Protein AF-A0A7K2PCR1-F1 (afdb_monomer_lite)

Structure (mmCIF, N/CA/C/O backbone):
data_AF-A0A7K2PCR1-F1
#
_entry.id   AF-A0A7K2PCR1-F1
#
loop_
_atom_site.group_PDB
_atom_site.id
_atom_site.type_symbol
_atom_site.label_atom_id
_atom_site.label_alt_id
_atom_site.label_comp_id
_atom_site.label_asym_id
_atom_site.label_entity_id
_atom_site.label_seq_id
_atom_site.pdbx_PDB_ins_code
_atom_site.Cartn_x
_atom_site.Cartn_y
_atom_site.Cartn_z
_atom_site.occupancy
_atom_site.B_iso_or_equiv
_atom_site.auth_seq_id
_atom_site.auth_comp_id
_atom_site.auth_asym_id
_atom_site.auth_atom_id
_atom_site.pdbx_PDB_model_num
ATOM 1 N N . LEU A 1 1 ? 6.915 -2.329 1.446 1.00 78.56 1 LEU A N 1
ATOM 2 C CA . LEU A 1 1 ? 7.834 -2.866 2.493 1.00 78.56 1 LEU A CA 1
ATOM 3 C C . LEU A 1 1 ? 7.606 -2.233 3.862 1.00 78.56 1 LEU A C 1
ATOM 5 O O . LEU A 1 1 ? 7.564 -2.975 4.832 1.00 78.56 1 LEU A O 1
ATOM 9 N N . ALA A 1 2 ? 7.463 -0.906 3.966 1.00 87.94 2 ALA A N 1
ATOM 10 C CA . ALA A 1 2 ? 7.329 -0.218 5.256 1.00 87.94 2 ALA A CA 1
ATOM 11 C C . ALA A 1 2 ? 6.069 -0.562 6.065 1.00 87.94 2 ALA A C 1
ATOM 13 O O . ALA A 1 2 ? 6.078 -0.423 7.286 1.00 87.94 2 ALA A O 1
ATOM 14 N N . THR A 1 3 ? 5.033 -1.031 5.381 1.00 93.12 3 THR A N 1
ATOM 15 C CA . THR A 1 3 ? 3.667 -1.289 5.852 1.00 93.12 3 THR A CA 1
ATOM 16 C C . THR A 1 3 ? 3.461 -2.707 6.392 1.00 93.12 3 THR A C 1
ATOM 18 O O . THR A 1 3 ? 2.815 -2.903 7.420 1.00 93.12 3 THR A O 1
ATOM 21 N N . ILE A 1 4 ? 4.088 -3.713 5.770 1.00 95.81 4 ILE A N 1
ATOM 22 C CA . ILE A 1 4 ? 3.888 -5.130 6.120 1.00 95.81 4 ILE A CA 1
ATOM 23 C C . ILE A 1 4 ? 4.245 -5.422 7.595 1.00 95.81 4 ILE A C 1
ATOM 25 O O . ILE A 1 4 ? 3.406 -6.005 8.290 1.00 95.81 4 ILE A O 1
ATOM 29 N N . PRO A 1 5 ? 5.425 -5.026 8.132 1.00 96.38 5 PRO A N 1
ATOM 30 C CA . PRO A 1 5 ? 5.750 -5.271 9.539 1.00 96.38 5 PRO A CA 1
ATOM 31 C C . PRO A 1 5 ? 4.787 -4.624 10.555 1.00 96.38 5 PRO A C 1
ATOM 33 O O . PRO A 1 5 ? 4.286 -5.361 11.409 1.00 96.38 5 PRO A O 1
ATOM 36 N N . PRO A 1 6 ? 4.470 -3.310 10.504 1.00 97.19 6 PRO A N 1
ATOM 37 C CA . PRO A 1 6 ? 3.538 -2.715 11.463 1.00 97.19 6 PRO A CA 1
ATOM 38 C C . PRO A 1 6 ? 2.132 -3.323 11.372 1.00 97.19 6 PRO A C 1
ATOM 40 O O . PRO A 1 6 ? 1.493 -3.524 12.409 1.00 97.19 6 PRO A O 1
ATOM 43 N N . TYR A 1 7 ? 1.656 -3.692 10.177 1.00 98.06 7 TYR A N 1
ATOM 44 C CA . TYR A 1 7 ? 0.326 -4.293 10.023 1.00 98.06 7 TYR A CA 1
ATOM 45 C C . TYR A 1 7 ? 0.280 -5.719 10.570 1.00 98.06 7 TYR A C 1
ATOM 47 O O . TYR A 1 7 ? -0.669 -6.072 11.275 1.00 98.06 7 TYR A O 1
ATOM 55 N N . LEU A 1 8 ? 1.336 -6.512 10.357 1.00 97.88 8 LEU A N 1
ATOM 56 C CA . LEU A 1 8 ? 1.495 -7.819 11.000 1.00 97.88 8 LEU A CA 1
ATOM 57 C C . LEU A 1 8 ? 1.540 -7.707 12.528 1.00 97.88 8 LEU A C 1
ATOM 59 O O . LEU A 1 8 ? 0.867 -8.486 13.199 1.00 97.88 8 LEU A O 1
ATOM 63 N N . CYS A 1 9 ? 2.268 -6.734 13.090 1.00 98.00 9 CYS A N 1
ATOM 64 C CA . CYS A 1 9 ? 2.295 -6.495 14.539 1.00 98.00 9 CYS A CA 1
ATOM 65 C C . CYS A 1 9 ? 0.902 -6.172 15.097 1.00 98.00 9 CYS A C 1
ATOM 67 O O . CYS A 1 9 ? 0.478 -6.782 16.086 1.00 98.00 9 CYS A O 1
ATOM 69 N N . GLY A 1 10 ? 0.160 -5.284 14.428 1.00 97.88 10 GLY A N 1
ATOM 70 C CA . GLY A 1 10 ? -1.228 -4.989 14.776 1.00 97.88 10 GLY A CA 1
ATOM 71 C C . GLY A 1 10 ? -2.099 -6.243 14.718 1.00 97.88 10 GLY A C 1
ATOM 72 O O . GLY A 1 10 ? -2.743 -6.597 15.707 1.00 97.88 10 GLY A O 1
ATOM 73 N N . TRP A 1 11 ? -2.051 -6.984 13.610 1.00 98.31 11 TRP A N 1
ATOM 74 C CA . TRP A 1 11 ? -2.813 -8.220 13.436 1.00 98.31 11 TRP A CA 1
ATOM 75 C C . TRP A 1 11 ? -2.476 -9.283 14.486 1.00 98.31 11 TRP A C 1
ATOM 77 O O . TRP A 1 11 ? -3.374 -9.917 15.041 1.00 98.31 11 TRP A O 1
ATOM 87 N N . TRP A 1 12 ? -1.195 -9.500 14.798 1.00 97.88 12 TRP A N 1
ATOM 88 C CA . TRP A 1 12 ? -0.766 -10.505 15.773 1.00 97.88 12 TRP A CA 1
ATOM 89 C C . TRP A 1 12 ? -1.277 -10.230 17.182 1.00 97.88 12 TRP A C 1
ATOM 91 O O . TRP A 1 12 ? -1.518 -11.187 17.914 1.00 97.88 12 TRP A O 1
ATOM 101 N N . SER A 1 13 ? -1.510 -8.969 17.535 1.00 97.94 13 SER A N 1
ATOM 102 C CA . SER A 1 13 ? -2.061 -8.600 18.841 1.00 97.94 13 SER A CA 1
ATOM 103 C C . SER A 1 13 ? -3.571 -8.847 18.994 1.00 97.94 13 SER A C 1
ATOM 105 O O . SER A 1 13 ? -4.072 -8.835 20.117 1.00 97.94 13 SER A O 1
ATOM 107 N N . VAL A 1 14 ? -4.309 -9.089 17.902 1.00 97.50 14 VAL A N 1
ATOM 108 C CA . VAL A 1 14 ? -5.755 -9.348 17.964 1.00 97.50 14 VAL A CA 1
ATOM 109 C C . VAL A 1 14 ? -6.004 -10.766 18.482 1.00 97.50 14 VAL A C 1
ATOM 111 O O . VAL A 1 14 ? -5.612 -11.746 17.845 1.00 97.50 14 VAL A O 1
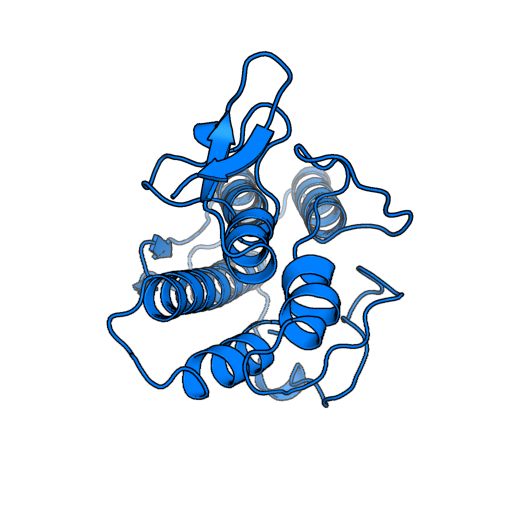ATOM 114 N N . GLY A 1 15 ? -6.667 -10.873 19.638 1.00 95.75 15 GLY A N 1
ATOM 115 C CA . GLY A 1 15 ? -6.930 -12.159 20.292 1.00 95.75 15 GLY A CA 1
ATOM 116 C C . GLY A 1 15 ? -7.935 -13.037 19.541 1.00 95.75 15 GLY A C 1
ATOM 117 O O . GLY A 1 15 ? -7.695 -14.229 19.358 1.00 95.75 15 GLY A O 1
ATOM 118 N N . ASP A 1 16 ? -9.032 -12.448 19.056 1.00 96.25 16 ASP A N 1
ATOM 119 C CA . ASP A 1 16 ? -10.032 -13.160 18.257 1.00 96.25 16 ASP A CA 1
ATOM 120 C C . ASP A 1 16 ? -9.698 -13.099 16.759 1.00 96.25 16 ASP A C 1
ATOM 122 O O . ASP A 1 16 ? -9.957 -12.105 16.072 1.00 96.25 16 ASP A O 1
ATOM 126 N N . ARG A 1 17 ? -9.160 -14.205 16.237 1.00 94.75 17 ARG A N 1
ATOM 127 C CA . ARG A 1 17 ? -8.810 -14.372 14.816 1.00 94.75 17 ARG A CA 1
ATOM 128 C C . ARG A 1 17 ? -10.022 -14.445 13.885 1.00 94.75 17 ARG A C 1
ATOM 130 O O . ARG A 1 17 ? -9.851 -14.309 12.677 1.00 94.75 17 ARG A O 1
ATOM 137 N N . THR A 1 18 ? -11.217 -14.651 14.431 1.00 94.69 18 THR A N 1
ATOM 138 C CA . THR A 1 18 ? -12.484 -14.692 13.689 1.00 94.69 18 THR A CA 1
ATOM 139 C C . THR A 1 18 ? -13.231 -13.359 13.724 1.00 94.69 18 THR A C 1
ATOM 141 O O . THR A 1 18 ? -14.298 -13.240 13.126 1.00 94.69 18 THR A O 1
ATOM 144 N N . SER A 1 19 ? -12.678 -12.333 14.373 1.00 94.62 19 SER A N 1
ATOM 145 C CA . SER A 1 19 ? -13.267 -10.994 14.382 1.00 94.62 19 SER A CA 1
ATOM 146 C C . SER A 1 19 ? -13.193 -10.317 13.005 1.00 94.62 19 SER A C 1
ATOM 148 O O . SER A 1 19 ? -12.319 -10.621 12.186 1.00 94.62 19 SER A O 1
ATOM 150 N N . HIS A 1 20 ? -14.092 -9.353 12.760 1.00 90.88 20 HIS A N 1
ATOM 151 C CA . HIS A 1 20 ? -14.045 -8.479 11.573 1.00 90.88 20 HIS A CA 1
ATOM 152 C C . HIS A 1 20 ? -12.681 -7.796 11.437 1.00 90.88 20 HIS A C 1
ATOM 154 O O . HIS A 1 20 ? -12.046 -7.881 10.393 1.00 90.88 20 HIS A O 1
ATOM 160 N N . VAL A 1 21 ? -12.176 -7.240 12.542 1.00 94.50 21 VAL A N 1
ATOM 161 C CA . VAL A 1 21 ? -10.868 -6.576 12.624 1.00 94.50 21 VAL A CA 1
ATOM 162 C C . VAL A 1 21 ? -9.730 -7.501 12.181 1.00 94.50 21 VAL A C 1
ATOM 164 O O . VAL A 1 21 ? -8.889 -7.105 11.375 1.00 94.50 21 VAL A O 1
ATOM 167 N N . ALA A 1 22 ? -9.697 -8.747 12.669 1.00 96.19 22 ALA A N 1
ATOM 168 C CA . ALA A 1 22 ? -8.650 -9.695 12.295 1.00 96.19 22 ALA A CA 1
ATOM 169 C C . ALA A 1 22 ? -8.697 -10.066 10.806 1.00 96.19 22 ALA A C 1
ATOM 171 O O . ALA A 1 22 ? -7.638 -10.201 10.190 1.00 96.19 22 ALA A O 1
ATOM 172 N N . ARG A 1 23 ? -9.891 -10.229 10.219 1.00 94.44 23 ARG A N 1
ATOM 173 C CA . ARG A 1 23 ? -10.039 -10.507 8.780 1.00 94.44 23 ARG A CA 1
ATOM 174 C C . ARG A 1 23 ? -9.628 -9.316 7.923 1.00 94.44 23 ARG A C 1
ATOM 176 O O . ARG A 1 23 ? -8.874 -9.500 6.974 1.00 94.44 23 ARG A O 1
ATOM 183 N N . LEU A 1 24 ? -10.069 -8.120 8.301 1.00 94.12 24 LEU A N 1
ATOM 184 C CA . LEU A 1 24 ? -9.791 -6.880 7.586 1.00 94.12 24 LEU A CA 1
ATOM 185 C C . LEU A 1 24 ? -8.282 -6.609 7.534 1.00 94.12 24 LEU A C 1
ATOM 187 O O . LEU A 1 24 ? -7.721 -6.501 6.449 1.00 94.12 24 LEU A O 1
ATOM 191 N N . ILE A 1 25 ? -7.582 -6.631 8.676 1.00 96.75 25 ILE A N 1
ATOM 192 C CA . ILE A 1 25 ? -6.123 -6.417 8.678 1.00 96.75 25 ILE A CA 1
ATOM 193 C C . ILE A 1 25 ? -5.403 -7.550 7.923 1.00 96.75 25 ILE A C 1
ATOM 195 O O . ILE A 1 25 ? -4.415 -7.302 7.236 1.00 96.75 25 ILE A O 1
ATOM 199 N N . ARG A 1 26 ? -5.886 -8.803 8.004 1.00 96.44 26 ARG A N 1
ATOM 200 C CA . ARG A 1 26 ? -5.283 -9.927 7.263 1.00 96.44 26 ARG A CA 1
ATOM 201 C C . ARG A 1 26 ? -5.378 -9.743 5.748 1.00 96.44 26 ARG A C 1
ATOM 203 O O . ARG A 1 26 ? -4.418 -10.103 5.070 1.00 96.44 26 ARG A O 1
ATOM 210 N N . ARG A 1 27 ? -6.502 -9.217 5.253 1.00 95.06 27 ARG A N 1
ATOM 211 C CA . ARG A 1 27 ? -6.706 -8.867 3.841 1.00 95.06 27 ARG A CA 1
ATOM 212 C C . ARG A 1 27 ? -5.718 -7.786 3.417 1.00 95.06 27 ARG A C 1
ATOM 214 O O . ARG A 1 27 ? -4.918 -8.055 2.534 1.00 95.06 27 ARG A O 1
ATOM 221 N N . ILE A 1 28 ? -5.652 -6.677 4.161 1.00 96.25 28 ILE A N 1
ATOM 222 C CA . ILE A 1 28 ? -4.708 -5.575 3.894 1.00 96.25 28 ILE A CA 1
ATOM 223 C C . ILE A 1 28 ? -3.257 -6.068 3.834 1.00 96.25 28 ILE A C 1
ATOM 225 O O . ILE A 1 28 ? -2.516 -5.718 2.928 1.00 96.25 28 ILE A O 1
ATOM 229 N N . ILE A 1 29 ? -2.835 -6.940 4.758 1.00 97.50 29 ILE A N 1
ATOM 230 C CA . ILE A 1 29 ? -1.483 -7.527 4.710 1.00 97.50 29 ILE A CA 1
ATOM 231 C C . ILE A 1 29 ? -1.246 -8.302 3.401 1.00 97.50 29 ILE A C 1
ATOM 233 O O . ILE A 1 29 ? -0.127 -8.301 2.890 1.00 97.50 29 ILE A O 1
ATOM 237 N N . GLY A 1 30 ? -2.264 -9.000 2.892 1.00 96.69 30 GLY A N 1
ATOM 238 C CA . GLY A 1 30 ? -2.208 -9.693 1.606 1.00 96.69 30 GLY A CA 1
ATOM 239 C C . GLY A 1 30 ? -2.026 -8.722 0.444 1.00 96.69 30 GLY A C 1
ATOM 240 O O . GLY A 1 30 ? -1.132 -8.941 -0.371 1.00 96.69 30 GLY A O 1
ATOM 241 N N . ASP A 1 31 ? -2.796 -7.638 0.432 1.00 96.00 31 ASP A N 1
ATOM 242 C CA . ASP A 1 31 ? -2.703 -6.584 -0.582 1.00 96.00 31 ASP A CA 1
ATOM 243 C C . ASP A 1 31 ? -1.318 -5.926 -0.560 1.00 96.00 31 ASP A C 1
ATOM 245 O O . ASP A 1 31 ? -0.663 -5.841 -1.588 1.00 96.00 31 ASP A O 1
ATOM 249 N N . GLU A 1 32 ? -0.781 -5.589 0.616 1.00 96.94 32 GLU A N 1
ATOM 250 C CA . GLU A 1 32 ? 0.560 -4.998 0.741 1.00 96.94 32 GLU A CA 1
ATOM 251 C C . GLU A 1 32 ? 1.677 -5.934 0.245 1.00 96.94 32 GLU A C 1
ATOM 253 O O . GLU A 1 32 ? 2.699 -5.503 -0.307 1.00 96.94 32 GLU A O 1
ATOM 258 N N . MET A 1 33 ? 1.506 -7.247 0.436 1.00 97.12 33 MET A N 1
ATOM 259 C CA . MET A 1 33 ? 2.405 -8.254 -0.136 1.00 97.12 33 MET A CA 1
ATOM 260 C C . MET A 1 33 ? 2.246 -8.349 -1.657 1.00 97.12 33 MET A C 1
ATOM 262 O O . MET A 1 33 ? 3.246 -8.525 -2.359 1.00 97.12 33 MET A O 1
ATOM 266 N N . TYR A 1 34 ? 1.019 -8.220 -2.160 1.00 97.06 34 TYR A N 1
ATOM 267 C CA . TYR A 1 34 ? 0.723 -8.171 -3.587 1.00 97.06 34 TYR A CA 1
ATOM 268 C C . TYR A 1 34 ? 1.322 -6.911 -4.234 1.00 97.06 34 TYR A C 1
ATOM 270 O O . TYR A 1 34 ? 2.056 -7.041 -5.212 1.00 97.06 34 TYR A O 1
ATOM 278 N N . HIS A 1 35 ? 1.160 -5.724 -3.640 1.00 96.62 35 HIS A N 1
ATOM 279 C CA . HIS A 1 35 ? 1.759 -4.462 -4.102 1.00 96.62 35 HIS A CA 1
ATOM 280 C C . HIS A 1 35 ? 3.278 -4.555 -4.191 1.00 96.62 35 HIS A C 1
ATOM 282 O O . HIS A 1 35 ? 3.881 -4.130 -5.175 1.00 96.62 35 HIS A O 1
ATOM 288 N N . MET A 1 36 ? 3.919 -5.164 -3.188 1.00 96.12 36 MET A N 1
ATOM 289 C CA . MET A 1 36 ? 5.354 -5.445 -3.246 1.00 96.12 36 MET A CA 1
ATOM 290 C C . MET A 1 36 ? 5.703 -6.316 -4.461 1.00 96.12 36 MET A C 1
ATOM 292 O O . MET A 1 36 ? 6.690 -6.034 -5.141 1.00 96.12 36 MET A O 1
ATOM 296 N N . GLY A 1 37 ? 4.906 -7.350 -4.740 1.00 97.00 37 GLY A N 1
ATOM 297 C CA . GLY A 1 37 ? 5.049 -8.199 -5.922 1.00 97.00 37 GLY A CA 1
ATOM 298 C C . GLY A 1 37 ? 4.912 -7.417 -7.228 1.00 97.00 37 GLY A C 1
ATOM 299 O O . GLY A 1 37 ? 5.774 -7.538 -8.097 1.00 97.00 37 GLY A O 1
ATOM 300 N N . VAL A 1 38 ? 3.900 -6.553 -7.332 1.00 97.69 38 VAL A N 1
ATOM 301 C CA . VAL A 1 38 ? 3.678 -5.673 -8.488 1.00 97.69 38 VAL A CA 1
ATOM 302 C C . VAL A 1 38 ? 4.888 -4.774 -8.732 1.00 97.69 38 VAL A C 1
ATOM 304 O O . VAL A 1 38 ? 5.447 -4.777 -9.826 1.00 97.69 38 VAL A O 1
ATOM 307 N N . VAL A 1 39 ? 5.361 -4.054 -7.711 1.00 96.62 39 VAL A N 1
ATOM 308 C CA . VAL A 1 39 ? 6.526 -3.162 -7.845 1.00 96.62 39 VAL A CA 1
ATOM 309 C C . VAL A 1 39 ? 7.794 -3.946 -8.204 1.00 96.62 39 VAL A C 1
ATOM 311 O O . VAL A 1 39 ? 8.619 -3.466 -8.984 1.00 96.62 39 VAL A O 1
ATOM 314 N N . CYS A 1 40 ? 7.950 -5.171 -7.691 1.00 97.38 40 CYS A N 1
ATOM 315 C CA . CYS A 1 40 ? 9.042 -6.056 -8.098 1.00 97.38 40 CYS A CA 1
ATOM 316 C C . CYS A 1 40 ? 8.938 -6.449 -9.577 1.00 97.38 40 CYS A C 1
ATOM 318 O O . CYS A 1 40 ? 9.945 -6.368 -10.279 1.00 97.38 40 CYS A O 1
ATOM 320 N N . ASN A 1 41 ? 7.748 -6.823 -10.056 1.00 98.19 41 ASN A N 1
ATOM 321 C CA . ASN A 1 41 ? 7.499 -7.139 -11.463 1.00 98.19 41 ASN A CA 1
ATOM 322 C C . ASN A 1 41 ? 7.799 -5.937 -12.367 1.00 98.19 41 ASN A C 1
ATOM 324 O O . ASN A 1 41 ? 8.537 -6.089 -13.336 1.00 98.19 41 ASN A O 1
ATOM 328 N N . LEU A 1 42 ? 7.344 -4.733 -12.003 1.00 98.12 42 LEU A N 1
ATOM 329 C CA . LEU A 1 42 ? 7.646 -3.496 -12.734 1.00 98.12 42 LEU A CA 1
ATOM 330 C C . LEU A 1 42 ? 9.155 -3.211 -12.802 1.00 98.12 42 LEU A C 1
ATOM 332 O O . LEU A 1 42 ? 9.670 -2.844 -13.858 1.00 98.12 42 LEU A O 1
ATOM 336 N N . LEU A 1 43 ? 9.884 -3.407 -11.697 1.00 97.44 43 LEU A N 1
ATOM 337 C CA . LEU A 1 43 ? 11.338 -3.231 -11.668 1.00 97.44 43 LEU A CA 1
ATOM 338 C C . LEU A 1 43 ? 12.058 -4.274 -12.535 1.00 97.44 43 LEU A C 1
ATOM 340 O O . LEU A 1 43 ? 13.002 -3.931 -13.243 1.00 97.44 43 LEU A O 1
ATOM 344 N N . VAL A 1 44 ? 11.632 -5.537 -12.486 1.00 98.19 44 VAL A N 1
ATOM 345 C CA . VAL A 1 44 ? 12.197 -6.613 -13.316 1.00 98.19 44 VAL A CA 1
ATOM 346 C C . VAL A 1 44 ? 11.897 -6.385 -14.796 1.00 98.19 44 VAL A C 1
ATOM 348 O O . VAL A 1 44 ? 12.786 -6.590 -15.621 1.00 98.19 44 VAL A O 1
ATOM 351 N N . ALA A 1 45 ? 10.703 -5.889 -15.131 1.00 98.12 45 ALA A N 1
ATOM 352 C CA . ALA A 1 45 ? 10.278 -5.639 -16.507 1.00 98.12 45 ALA A CA 1
ATOM 353 C C . ALA A 1 45 ? 11.231 -4.703 -17.261 1.00 98.12 45 ALA A C 1
ATOM 355 O O . ALA A 1 45 ? 11.468 -4.896 -18.452 1.00 98.12 45 ALA A O 1
ATOM 356 N N . VAL A 1 46 ? 11.821 -3.734 -16.552 1.00 97.81 46 VAL A N 1
ATOM 357 C CA . VAL A 1 46 ? 12.812 -2.784 -17.086 1.00 97.81 46 VAL A CA 1
ATOM 358 C C . VAL A 1 46 ? 14.268 -3.249 -16.904 1.00 97.81 46 VAL A C 1
ATOM 360 O O . VAL A 1 46 ? 15.202 -2.461 -17.049 1.00 97.81 46 VAL A O 1
ATOM 363 N N . GLY A 1 47 ? 14.489 -4.524 -16.566 1.00 97.12 47 GLY A N 1
ATOM 364 C CA . GLY A 1 47 ? 15.812 -5.137 -16.389 1.00 97.12 47 GLY A CA 1
ATOM 365 C C . GLY A 1 47 ? 16.433 -4.956 -14.999 1.00 97.12 47 GLY A C 1
ATOM 366 O O . GLY A 1 47 ? 17.605 -5.285 -14.791 1.00 97.12 47 GLY A O 1
ATOM 367 N N . GLY A 1 48 ? 15.676 -4.428 -14.037 1.00 96.69 48 GLY A N 1
ATOM 368 C CA . GLY A 1 48 ? 16.105 -4.266 -12.654 1.00 96.69 48 GLY A CA 1
ATOM 369 C C . GLY A 1 48 ? 16.110 -5.574 -11.860 1.00 96.69 48 GLY A C 1
ATOM 370 O O . GLY A 1 48 ? 15.669 -6.630 -12.310 1.00 96.69 48 GLY A O 1
ATOM 371 N N . ARG A 1 49 ? 16.638 -5.510 -10.633 1.00 95.44 49 ARG A N 1
ATOM 372 C CA . ARG A 1 49 ? 16.678 -6.645 -9.699 1.00 95.44 49 ARG A CA 1
ATOM 373 C C . ARG A 1 49 ? 16.212 -6.201 -8.314 1.00 95.44 49 ARG A C 1
ATOM 375 O O . ARG A 1 49 ? 16.936 -5.434 -7.674 1.00 95.44 49 ARG A O 1
ATOM 382 N N . PRO A 1 50 ? 15.050 -6.674 -7.832 1.00 94.06 50 PRO A N 1
ATOM 383 C CA . PRO A 1 50 ? 14.582 -6.370 -6.486 1.00 94.06 50 PRO A CA 1
ATOM 384 C C . PRO A 1 50 ? 15.578 -6.851 -5.423 1.00 94.06 50 PRO A C 1
ATOM 386 O O . PRO A 1 50 ? 15.980 -8.015 -5.409 1.00 94.06 50 PRO A O 1
ATOM 389 N N . ARG A 1 51 ? 15.976 -5.953 -4.517 1.00 92.06 51 ARG A N 1
ATOM 390 C CA . ARG A 1 51 ? 16.883 -6.231 -3.389 1.00 92.06 51 ARG A CA 1
ATOM 391 C C . ARG A 1 51 ? 16.175 -5.941 -2.072 1.00 92.06 51 ARG A C 1
ATOM 393 O O . ARG A 1 51 ? 16.350 -4.889 -1.471 1.00 92.06 51 ARG A O 1
ATOM 400 N N . ILE A 1 52 ? 15.331 -6.878 -1.648 1.00 87.62 52 ILE A N 1
ATOM 401 C CA . ILE A 1 52 ? 14.418 -6.680 -0.513 1.00 87.62 52 ILE A CA 1
ATOM 402 C C . ILE A 1 52 ? 15.164 -6.536 0.819 1.00 87.62 52 ILE A C 1
ATOM 404 O O . ILE A 1 52 ? 14.811 -5.684 1.628 1.00 87.62 52 ILE A O 1
ATOM 408 N N . THR A 1 53 ? 16.212 -7.334 1.040 1.00 85.38 53 THR A N 1
ATOM 409 C CA . THR A 1 53 ? 17.012 -7.294 2.276 1.00 85.38 53 THR A CA 1
ATOM 410 C C . THR A 1 53 ? 17.734 -5.967 2.455 1.00 85.38 53 THR A C 1
ATOM 412 O O . THR A 1 53 ? 17.801 -5.450 3.564 1.00 85.38 53 THR A O 1
ATOM 415 N N . ASP A 1 54 ? 18.229 -5.401 1.355 1.00 84.50 54 ASP A N 1
ATOM 416 C CA . ASP A 1 54 ? 18.966 -4.137 1.351 1.00 84.50 54 ASP A CA 1
ATOM 417 C C . ASP A 1 54 ? 18.016 -2.947 1.593 1.00 84.50 54 ASP A C 1
ATOM 419 O O . ASP A 1 54 ? 18.448 -1.874 2.003 1.00 84.50 54 ASP A O 1
ATOM 423 N N . ALA A 1 55 ? 16.713 -3.154 1.370 1.00 80.38 55 ALA A N 1
ATOM 424 C CA . ALA A 1 55 ? 15.641 -2.189 1.587 1.00 80.38 55 ALA A CA 1
ATOM 425 C C . ALA A 1 55 ? 14.901 -2.387 2.928 1.00 80.38 55 ALA A C 1
ATOM 427 O O . ALA A 1 55 ? 13.845 -1.785 3.143 1.00 80.38 55 ALA A O 1
ATOM 428 N N . ALA A 1 56 ? 15.415 -3.241 3.822 1.00 81.44 56 ALA A N 1
ATOM 429 C CA . ALA A 1 56 ? 14.826 -3.447 5.140 1.00 81.44 56 ALA A CA 1
ATOM 430 C C . ALA A 1 56 ? 14.884 -2.156 5.972 1.00 81.44 56 ALA A C 1
ATOM 432 O O . ALA A 1 56 ? 15.924 -1.506 6.074 1.00 81.44 56 ALA A O 1
ATOM 433 N N . LEU A 1 57 ? 13.757 -1.796 6.585 1.00 85.38 57 LEU A N 1
ATOM 434 C CA . LEU A 1 57 ? 13.633 -0.571 7.368 1.00 85.38 57 LEU A CA 1
ATOM 435 C C . LEU A 1 57 ? 13.870 -0.831 8.854 1.00 85.38 57 LEU A C 1
ATOM 437 O O . LEU A 1 57 ? 13.482 -1.869 9.395 1.00 85.38 57 LEU A O 1
ATOM 441 N N . ALA A 1 58 ? 14.476 0.152 9.514 1.00 90.12 58 ALA A N 1
ATOM 442 C CA . ALA A 1 58 ? 14.513 0.222 10.965 1.00 90.12 58 ALA A CA 1
ATOM 443 C C . ALA A 1 58 ? 13.227 0.881 11.483 1.00 90.12 58 ALA A C 1
ATOM 445 O O . ALA A 1 58 ? 12.728 1.833 10.886 1.00 90.12 58 ALA A O 1
ATOM 446 N N . TYR A 1 59 ? 12.726 0.390 12.616 1.00 92.50 59 TYR A N 1
ATOM 447 C CA . TYR A 1 59 ? 11.580 0.966 13.312 1.00 92.50 59 TYR A CA 1
ATOM 448 C C . TYR A 1 59 ? 11.987 1.385 14.737 1.00 92.50 59 TYR A C 1
ATOM 450 O O . TYR A 1 59 ? 12.711 0.633 15.395 1.00 92.50 59 TYR A O 1
ATOM 458 N N . PRO A 1 60 ? 11.496 2.528 15.252 1.00 95.94 60 PRO A N 1
ATOM 459 C CA . PRO A 1 60 ? 10.658 3.494 14.548 1.00 95.94 60 PRO A CA 1
ATOM 460 C C . PRO A 1 60 ? 11.446 4.337 13.528 1.00 95.94 60 PRO A C 1
ATOM 462 O O . PRO A 1 60 ? 12.642 4.563 13.709 1.00 95.94 60 PRO A O 1
ATOM 465 N N . GLY A 1 61 ? 10.781 4.815 12.477 1.00 93.00 61 GLY A N 1
ATOM 466 C CA . GLY A 1 61 ? 11.401 5.665 11.461 1.00 93.00 61 GLY A CA 1
ATOM 467 C C . GLY A 1 61 ? 10.408 6.233 10.440 1.00 93.00 61 GLY A C 1
ATOM 468 O O . GLY A 1 61 ? 9.245 5.826 10.418 1.00 93.00 61 GLY A O 1
ATOM 469 N N . PRO A 1 62 ? 10.844 7.181 9.594 1.00 91.94 62 PRO A N 1
ATOM 470 C CA . PRO A 1 62 ? 9.994 7.777 8.569 1.00 91.94 62 PRO A CA 1
ATOM 471 C C . PRO A 1 62 ? 9.708 6.796 7.425 1.00 91.94 62 PRO A C 1
ATOM 473 O O . PRO A 1 62 ? 10.437 5.820 7.218 1.00 91.94 62 PRO A O 1
ATOM 476 N N . LEU A 1 63 ? 8.687 7.100 6.624 1.00 89.81 63 LEU A N 1
ATOM 477 C CA . LEU A 1 63 ? 8.511 6.452 5.326 1.00 89.81 63 LEU A CA 1
ATOM 478 C C . LEU A 1 63 ? 9.648 6.845 4.355 1.00 89.81 63 LEU A C 1
ATOM 480 O O . LEU A 1 63 ? 10.116 7.989 4.358 1.00 89.81 63 LEU A O 1
ATOM 484 N N . PRO A 1 64 ? 10.128 5.909 3.514 1.00 86.69 64 PRO A N 1
ATOM 485 C CA . PRO A 1 64 ? 11.159 6.203 2.526 1.00 86.69 64 PRO A CA 1
ATOM 486 C C . PRO A 1 64 ? 10.636 7.137 1.423 1.00 86.69 64 PRO A C 1
ATOM 488 O O . PRO A 1 64 ? 9.440 7.218 1.161 1.00 86.69 64 PRO A O 1
ATOM 491 N N . GLY A 1 65 ? 11.549 7.831 0.740 1.00 80.88 65 GLY A N 1
ATOM 492 C CA . GLY A 1 65 ? 11.206 8.671 -0.416 1.00 80.88 65 GLY A CA 1
ATOM 493 C C . GLY A 1 65 ? 10.514 9.998 -0.082 1.00 80.88 65 GLY A C 1
ATOM 494 O O . GLY A 1 65 ? 10.113 10.705 -0.999 1.00 80.88 65 GLY A O 1
ATOM 495 N N . GLY A 1 66 ? 10.386 10.355 1.202 1.00 78.19 66 GLY A N 1
ATOM 496 C CA . GLY A 1 66 ? 9.776 11.620 1.635 1.00 78.19 66 GLY A CA 1
ATOM 497 C C . GLY A 1 66 ? 8.250 11.667 1.500 1.00 78.19 66 GLY A C 1
ATOM 498 O O . GLY A 1 66 ? 7.655 12.717 1.734 1.00 78.19 66 GLY A O 1
ATOM 499 N N . VAL A 1 67 ? 7.623 10.542 1.143 1.00 82.88 67 VAL A N 1
ATOM 500 C CA . VAL A 1 67 ? 6.167 10.366 1.181 1.00 82.88 67 VAL A CA 1
ATOM 501 C C . VAL A 1 67 ? 5.715 10.467 2.632 1.00 82.88 67 VAL A C 1
ATOM 503 O O . VAL A 1 67 ? 6.362 9.880 3.500 1.00 82.88 67 VAL A O 1
ATOM 506 N N . ARG A 1 68 ? 4.620 11.195 2.899 1.00 82.75 68 ARG A N 1
ATOM 507 C CA . ARG A 1 68 ? 4.060 11.331 4.259 1.00 82.75 68 ARG A CA 1
ATOM 508 C C . ARG A 1 68 ? 5.136 11.715 5.295 1.00 82.75 68 ARG A C 1
ATOM 510 O O . ARG A 1 68 ? 5.302 11.036 6.306 1.00 82.75 68 ARG A O 1
ATOM 517 N N . GLY A 1 69 ? 5.911 12.771 5.024 1.00 79.44 69 GLY A N 1
ATOM 518 C CA . GLY A 1 69 ? 7.122 13.127 5.786 1.00 79.44 69 GLY A CA 1
ATOM 519 C C . GLY A 1 69 ? 6.932 13.364 7.294 1.00 79.44 69 GLY A C 1
ATOM 520 O O . GLY A 1 69 ? 7.897 13.331 8.054 1.00 79.44 69 GLY A O 1
ATOM 521 N N . GLU A 1 70 ? 5.698 13.578 7.738 1.00 83.81 70 GLU A N 1
ATOM 522 C CA . GLU A 1 70 ? 5.287 13.713 9.134 1.00 83.81 70 GLU A CA 1
ATOM 523 C C . GLU A 1 70 ? 5.025 12.375 9.852 1.00 83.81 70 GLU A C 1
ATOM 525 O O . GLU A 1 70 ? 4.935 12.348 11.082 1.00 83.81 70 GLU A O 1
ATOM 530 N N . VAL A 1 71 ? 4.895 11.265 9.118 1.00 90.31 71 VAL A N 1
ATOM 531 C CA . VAL A 1 71 ? 4.529 9.958 9.677 1.00 90.31 71 VAL A CA 1
ATOM 532 C C . VAL A 1 71 ? 5.769 9.227 10.183 1.00 90.31 71 VAL A C 1
ATOM 534 O O . VAL A 1 71 ? 6.644 8.822 9.418 1.00 90.31 71 VAL A O 1
ATOM 537 N N . ASN A 1 72 ? 5.817 9.005 11.497 1.00 93.94 72 ASN A N 1
ATOM 538 C CA . ASN A 1 72 ? 6.814 8.154 12.138 1.00 93.94 72 ASN A CA 1
ATOM 539 C C . ASN A 1 72 ? 6.241 6.745 12.332 1.00 93.94 72 ASN A C 1
ATOM 541 O O . ASN A 1 72 ? 5.424 6.513 13.224 1.00 93.94 72 ASN A O 1
ATOM 545 N N . VAL A 1 73 ? 6.679 5.799 11.507 1.00 95.62 73 VAL A N 1
ATOM 546 C CA . VAL A 1 73 ? 6.210 4.412 11.529 1.00 95.62 73 VAL A CA 1
ATOM 547 C C . VAL A 1 73 ? 6.885 3.673 12.679 1.00 95.62 73 VAL A C 1
ATOM 549 O O . VAL A 1 73 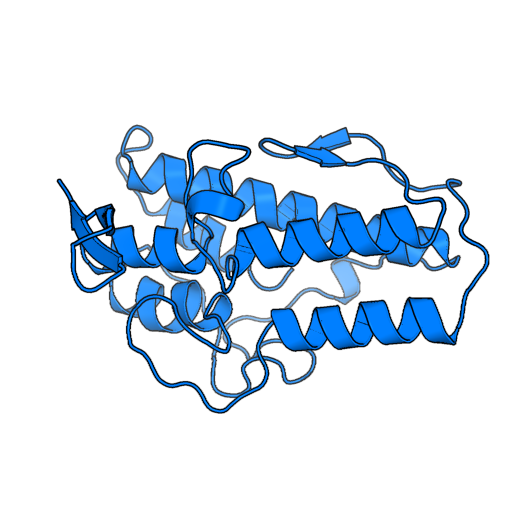? 8.109 3.600 12.742 1.00 95.62 73 VAL A O 1
ATOM 552 N N . TYR A 1 74 ? 6.101 3.094 13.586 1.00 96.62 74 TYR A N 1
ATOM 553 C CA . TYR A 1 74 ? 6.583 2.280 14.707 1.00 96.62 74 TYR A CA 1
ATOM 554 C C . TYR A 1 74 ? 5.863 0.930 14.761 1.00 96.62 74 TYR A C 1
ATOM 556 O O . TYR A 1 74 ? 4.880 0.718 14.059 1.00 96.62 74 TYR A O 1
ATOM 564 N N . LEU A 1 75 ? 6.353 -0.004 15.580 1.00 97.88 75 LEU A N 1
ATOM 565 C CA . LEU A 1 75 ? 5.714 -1.308 15.779 1.00 97.88 75 LEU A CA 1
ATOM 566 C C . LEU A 1 75 ? 4.905 -1.292 17.076 1.00 97.88 75 LEU A C 1
ATOM 568 O O . LEU A 1 75 ? 5.403 -0.873 18.122 1.00 97.88 75 LEU A O 1
ATOM 572 N N . SER A 1 76 ? 3.658 -1.752 17.022 1.00 97.88 76 SER A N 1
ATOM 573 C CA . SER A 1 76 ? 2.791 -1.842 18.196 1.00 97.88 76 SER A CA 1
ATOM 574 C C . SER A 1 76 ? 1.723 -2.916 18.019 1.00 97.88 76 SER A C 1
ATOM 576 O O . SER A 1 76 ? 1.446 -3.362 16.905 1.00 97.88 76 SER A O 1
ATOM 578 N N . GLY A 1 77 ? 1.108 -3.316 19.132 1.00 98.12 77 GLY A N 1
ATOM 579 C CA . GLY A 1 77 ? -0.183 -3.996 19.086 1.00 98.12 77 GLY A CA 1
ATOM 580 C C . GLY A 1 77 ? -1.296 -3.020 18.694 1.00 98.12 77 GLY A C 1
ATOM 581 O O . GLY A 1 77 ? -1.138 -1.802 18.776 1.00 98.12 77 GLY A O 1
ATOM 582 N N . LEU A 1 78 ? -2.444 -3.548 18.290 1.00 97.81 78 LEU A N 1
ATOM 583 C CA . LEU A 1 78 ? -3.582 -2.780 17.820 1.00 97.81 78 LEU A CA 1
ATOM 584 C C . LEU A 1 78 ? -4.175 -1.954 18.966 1.00 97.81 78 LEU A C 1
ATOM 586 O O . LEU A 1 78 ? -4.723 -2.481 19.933 1.00 97.81 78 LEU A O 1
ATOM 590 N N . ASN A 1 79 ? -4.062 -0.638 18.845 1.00 97.44 79 ASN A N 1
ATOM 591 C CA . ASN A 1 79 ? -4.671 0.342 19.732 1.00 97.44 79 ASN A CA 1
ATOM 592 C C . ASN A 1 79 ? -5.048 1.586 18.917 1.00 97.44 79 ASN A C 1
ATOM 594 O O . ASN A 1 79 ? -4.528 1.792 17.822 1.00 97.44 79 ASN A O 1
ATOM 598 N N . ARG A 1 80 ? -5.957 2.420 19.434 1.00 96.81 80 ARG A N 1
ATOM 599 C CA . ARG A 1 80 ? -6.469 3.585 18.690 1.00 96.81 80 ARG A CA 1
ATOM 600 C C . ARG A 1 80 ? -5.365 4.547 18.214 1.00 96.81 80 ARG A C 1
ATOM 602 O O . ARG A 1 80 ? -5.411 4.899 17.038 1.00 96.81 80 ARG A O 1
ATOM 609 N N . PRO A 1 81 ? -4.383 4.949 19.050 1.00 97.75 81 PRO A N 1
ATOM 610 C CA . PRO A 1 81 ? -3.240 5.734 18.581 1.00 97.75 81 PRO A CA 1
ATOM 611 C C . PRO A 1 81 ? -2.490 5.075 17.423 1.00 97.75 81 PRO A C 1
ATOM 613 O O . PRO A 1 81 ? -2.243 5.727 16.421 1.00 97.75 81 PRO A O 1
ATOM 616 N N . PHE A 1 82 ? -2.197 3.777 17.508 1.00 98.19 82 PHE A N 1
ATOM 617 C CA . PHE A 1 82 ? -1.482 3.066 16.449 1.00 98.19 82 PHE A CA 1
ATOM 618 C C . PHE A 1 82 ? -2.263 3.015 15.129 1.00 98.19 82 PHE A C 1
ATOM 620 O O . PHE A 1 82 ? -1.693 3.245 14.062 1.00 98.19 82 PHE A O 1
ATOM 627 N N . VAL A 1 83 ? -3.578 2.782 15.197 1.00 97.81 83 VAL A N 1
ATOM 628 C CA . VAL A 1 83 ? -4.440 2.801 14.006 1.00 97.81 83 VAL A CA 1
ATOM 629 C C . VAL A 1 83 ? -4.454 4.194 13.373 1.00 97.81 83 VAL A C 1
ATOM 631 O O . VAL A 1 83 ? -4.281 4.304 12.167 1.00 97.81 83 VAL A O 1
ATOM 634 N N . ARG A 1 84 ? -4.593 5.263 14.164 1.00 96.00 84 ARG A N 1
ATOM 635 C CA . ARG A 1 84 ? -4.649 6.640 13.649 1.00 96.00 84 ARG A CA 1
ATOM 636 C C . ARG A 1 84 ? -3.296 7.140 13.136 1.00 96.00 84 ARG A C 1
ATOM 638 O O . ARG A 1 84 ? -3.214 7.638 12.022 1.00 96.00 84 ARG A O 1
ATOM 645 N N . ASP A 1 85 ? -2.260 7.036 13.965 1.00 95.31 85 ASP A N 1
ATOM 646 C CA . ASP A 1 85 ? -0.965 7.705 13.766 1.00 95.31 85 ASP A CA 1
ATOM 647 C C . ASP A 1 85 ? -0.043 6.952 12.804 1.00 95.31 85 ASP A C 1
ATOM 649 O O . ASP A 1 85 ? 0.914 7.533 12.301 1.00 95.31 85 ASP A O 1
ATOM 653 N N . VAL A 1 86 ? -0.309 5.662 12.569 1.00 96.31 86 VAL A N 1
ATOM 654 C CA . VAL A 1 86 ? 0.482 4.827 11.660 1.00 96.31 86 VAL A CA 1
ATOM 655 C C . VAL A 1 86 ? -0.390 4.292 10.537 1.00 96.31 86 VAL A C 1
ATOM 657 O O . VAL A 1 86 ? -0.184 4.669 9.395 1.00 96.31 86 VAL A O 1
ATOM 660 N N . MET A 1 87 ? -1.375 3.439 10.831 1.00 96.62 87 MET A N 1
ATOM 661 C CA . MET A 1 87 ? -2.105 2.717 9.778 1.00 96.62 87 MET A CA 1
ATOM 662 C C . MET A 1 87 ? -2.893 3.660 8.859 1.00 96.62 87 MET A C 1
ATOM 664 O O . MET A 1 87 ? -2.632 3.703 7.664 1.00 96.62 87 MET A O 1
ATOM 668 N N . MET A 1 88 ? -3.785 4.480 9.417 1.00 94.75 88 MET A N 1
ATOM 669 C CA . MET A 1 88 ? -4.552 5.469 8.654 1.00 94.75 88 MET A CA 1
ATOM 670 C C . MET A 1 88 ? -3.666 6.582 8.094 1.00 94.75 88 MET A C 1
ATOM 672 O O . MET A 1 88 ? -3.928 7.070 7.003 1.00 94.75 88 MET A O 1
ATOM 676 N N . ALA A 1 89 ? -2.633 7.006 8.827 1.00 93.12 89 ALA A N 1
ATOM 677 C CA . ALA A 1 89 ? -1.758 8.086 8.379 1.00 93.12 89 ALA A CA 1
ATOM 678 C C . ALA A 1 89 ? -0.926 7.702 7.144 1.00 93.12 89 ALA A C 1
ATOM 680 O O . ALA A 1 89 ? -0.693 8.548 6.284 1.00 93.12 89 ALA A O 1
ATOM 681 N N . ILE A 1 90 ? -0.497 6.439 7.044 1.00 93.31 90 ILE A N 1
ATOM 682 C CA . ILE A 1 90 ? 0.176 5.899 5.856 1.00 93.31 90 ILE A CA 1
ATOM 683 C C . ILE A 1 90 ? -0.782 5.913 4.656 1.00 93.31 90 ILE A C 1
ATOM 685 O O . ILE A 1 90 ? -0.430 6.460 3.613 1.00 93.31 90 ILE A O 1
ATOM 689 N N . GLU A 1 91 ? -1.988 5.366 4.842 1.00 93.00 91 GLU A N 1
ATOM 690 C CA . GLU A 1 91 ? -2.951 5.099 3.761 1.00 93.00 91 GLU A CA 1
ATOM 691 C C . GLU A 1 91 ? -3.836 6.286 3.390 1.00 93.00 91 GLU A C 1
ATOM 693 O O . GLU A 1 91 ? -4.659 6.178 2.487 1.00 93.00 91 GLU A O 1
ATOM 698 N N . ALA A 1 92 ? -3.719 7.412 4.098 1.00 89.00 92 ALA A N 1
ATOM 699 C CA . ALA A 1 92 ? -4.569 8.565 3.848 1.00 89.00 92 ALA A CA 1
ATOM 700 C C . ALA A 1 92 ? -4.589 8.915 2.345 1.00 89.00 92 ALA A C 1
ATOM 702 O O . ALA A 1 92 ? -3.541 8.870 1.700 1.00 89.00 92 ALA A O 1
ATOM 703 N N . PRO A 1 93 ? -5.745 9.274 1.772 1.00 83.31 93 PRO A N 1
ATOM 704 C CA . PRO A 1 93 ? -5.798 9.867 0.440 1.00 83.31 93 PRO A CA 1
ATOM 705 C C . PRO A 1 93 ? -5.308 11.321 0.473 1.00 83.31 93 PRO A C 1
ATOM 707 O O . PRO A 1 93 ? -5.156 11.930 1.540 1.00 83.31 93 PRO A O 1
ATOM 710 N N . GLU A 1 94 ? -5.042 11.893 -0.701 1.00 75.38 94 GLU A N 1
ATOM 711 C CA . GLU A 1 94 ? -4.802 13.339 -0.837 1.00 75.38 94 GLU A CA 1
ATOM 712 C C . GLU A 1 94 ? -6.101 14.143 -0.708 1.00 75.38 94 GLU A C 1
ATOM 714 O O . GLU A 1 94 ? -6.107 15.187 -0.056 1.00 75.38 94 GLU A O 1
ATOM 719 N N . ASP A 1 95 ? -7.201 13.616 -1.257 1.00 72.19 95 ASP A N 1
ATOM 720 C CA . ASP A 1 95 ? -8.558 14.151 -1.112 1.00 72.19 95 ASP A CA 1
ATOM 721 C C . ASP A 1 95 ? -9.475 13.100 -0.451 1.00 72.19 95 ASP A C 1
ATOM 723 O O . ASP A 1 95 ? -9.968 12.186 -1.117 1.00 72.19 95 ASP A O 1
ATOM 727 N N . PRO A 1 96 ? -9.644 13.143 0.883 1.00 63.09 96 PRO A N 1
ATOM 728 C CA . PRO A 1 96 ? -10.441 12.158 1.605 1.00 63.09 96 PRO A CA 1
ATOM 729 C C . PRO A 1 96 ? -11.944 12.255 1.337 1.00 63.09 96 PRO A C 1
ATOM 731 O O . PRO A 1 96 ? -12.558 13.299 1.553 1.00 63.09 96 PRO A O 1
ATOM 734 N N . LEU A 1 97 ? -12.581 11.117 1.030 1.00 63.28 97 LEU A N 1
ATOM 735 C CA . LEU A 1 97 ? -14.044 11.029 0.900 1.00 63.28 97 LEU A CA 1
ATOM 736 C C . LEU A 1 97 ? -14.766 11.345 2.219 1.00 63.28 97 LEU A C 1
ATOM 738 O O . LEU A 1 97 ? -15.878 11.873 2.228 1.00 63.28 97 LEU A O 1
ATOM 742 N N . ALA A 1 98 ? -14.122 11.039 3.348 1.00 58.16 98 ALA A N 1
ATOM 743 C CA . ALA A 1 98 ? -14.548 11.457 4.677 1.00 58.16 98 ALA A CA 1
ATOM 744 C C . ALA A 1 98 ? -13.688 12.643 5.137 1.00 58.16 98 ALA A C 1
ATOM 746 O O . ALA A 1 98 ? -12.469 12.529 5.179 1.00 58.16 98 ALA A O 1
ATOM 747 N N . ARG A 1 99 ? -14.317 13.769 5.512 1.00 49.78 99 ARG A N 1
ATOM 748 C CA . ARG A 1 99 ? -13.648 15.053 5.827 1.00 49.78 99 ARG A CA 1
ATOM 749 C C . ARG A 1 99 ? -12.344 14.897 6.638 1.00 49.78 99 ARG A C 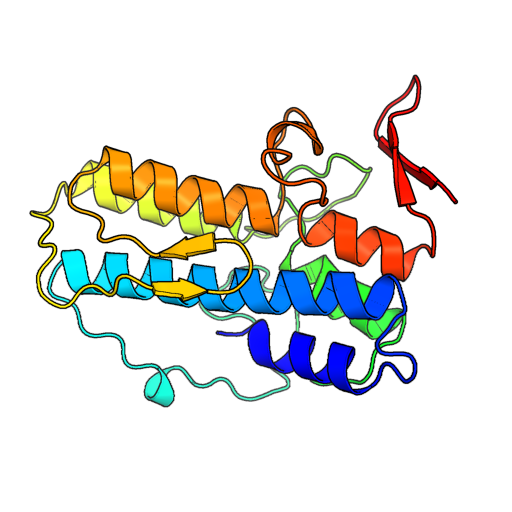1
ATOM 751 O O . ARG A 1 99 ? -12.384 14.467 7.790 1.00 49.78 99 ARG A O 1
ATOM 758 N N . GLY A 1 100 ? -11.224 15.365 6.078 1.00 50.31 100 GLY A N 1
ATOM 759 C CA . GLY A 1 100 ? -9.896 15.407 6.707 1.00 50.31 100 GLY A CA 1
ATOM 760 C C . GLY A 1 100 ? -8.933 16.347 5.963 1.00 50.31 100 GLY A C 1
ATOM 761 O O . GLY A 1 100 ? -9.237 16.774 4.856 1.00 50.31 100 GLY A O 1
ATOM 762 N N . VAL A 1 101 ? -7.799 16.712 6.578 1.00 41.25 101 VAL A N 1
ATOM 763 C CA . VAL A 1 101 ? -6.787 17.632 6.009 1.00 41.25 101 VAL A CA 1
ATOM 764 C C . VAL A 1 101 ? -5.405 16.990 6.103 1.00 41.25 101 VAL A C 1
ATOM 766 O O . VAL A 1 101 ? -4.974 16.682 7.212 1.00 41.25 101 VAL A O 1
ATOM 769 N N . HIS A 1 102 ? -4.680 16.880 4.986 1.00 51.16 102 HIS A N 1
ATOM 770 C CA . HIS A 1 102 ? -3.243 16.579 4.973 1.00 51.16 102 HIS A CA 1
ATOM 771 C C . HIS A 1 102 ? -2.525 17.388 3.876 1.00 51.16 102 HIS A C 1
ATOM 773 O O . HIS A 1 102 ? -3.077 17.596 2.804 1.00 51.16 102 HIS A O 1
ATOM 779 N N . ASN A 1 103 ? -1.304 17.864 4.164 1.00 51.81 103 ASN A N 1
ATOM 780 C CA . ASN A 1 103 ? -0.547 18.819 3.329 1.00 51.81 103 ASN A CA 1
ATOM 781 C C . ASN A 1 103 ? 0.757 18.235 2.730 1.00 51.81 103 ASN A C 1
ATOM 783 O O . ASN A 1 103 ? 1.572 18.992 2.201 1.00 51.81 103 ASN A O 1
ATOM 787 N N . SER A 1 104 ? 0.980 16.921 2.835 1.00 59.12 104 SER A N 1
ATOM 788 C CA . SER A 1 104 ? 2.175 16.229 2.322 1.00 59.12 104 SER A CA 1
ATOM 789 C C . SER A 1 104 ? 1.802 15.250 1.205 1.00 59.12 104 SER A C 1
ATOM 791 O O . SER A 1 104 ? 0.719 14.666 1.289 1.00 59.12 104 SER A O 1
ATOM 793 N N . PRO A 1 105 ? 2.682 15.011 0.208 1.00 74.06 105 PRO A N 1
ATOM 794 C CA . PRO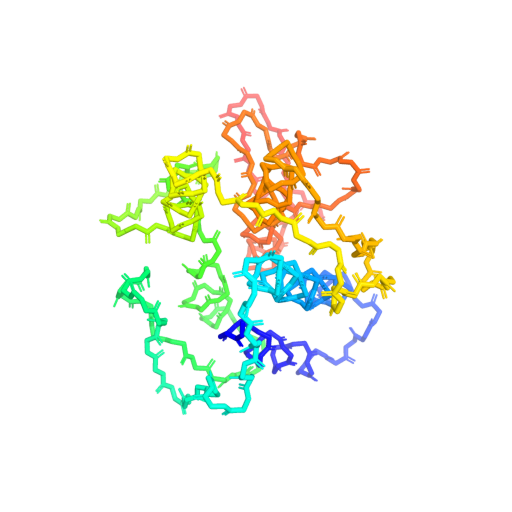 A 1 105 ? 2.402 14.072 -0.877 1.00 74.06 105 PRO A CA 1
ATOM 795 C C . PRO A 1 105 ? 2.092 12.668 -0.348 1.00 74.06 105 PRO A C 1
ATOM 797 O O . PRO A 1 105 ? 2.844 12.126 0.478 1.00 74.06 105 PRO A O 1
ATOM 800 N N . GLY A 1 106 ? 0.986 12.100 -0.826 1.00 82.62 106 GLY A N 1
ATOM 801 C CA . GLY A 1 106 ? 0.539 10.756 -0.474 1.00 82.62 106 GLY A CA 1
ATOM 802 C C . GLY A 1 106 ? 1.276 9.653 -1.236 1.00 82.62 106 GLY A C 1
ATOM 803 O O . GLY A 1 106 ? 2.144 9.905 -2.079 1.00 82.62 106 GLY A O 1
ATOM 804 N N . ILE A 1 107 ? 0.905 8.404 -0.947 1.00 85.62 107 ILE A N 1
ATOM 805 C CA . ILE A 1 107 ? 1.369 7.238 -1.709 1.00 85.62 107 ILE A CA 1
ATOM 806 C C . ILE A 1 107 ? 0.855 7.322 -3.158 1.00 85.62 107 ILE A C 1
ATOM 808 O O . ILE A 1 107 ? 1.627 7.056 -4.083 1.00 85.62 107 ILE A O 1
ATOM 812 N N . GLY A 1 108 ? -0.377 7.803 -3.375 1.00 86.81 108 GLY A N 1
ATOM 813 C CA . GLY A 1 108 ? -0.923 8.080 -4.705 1.00 86.81 108 GLY A CA 1
ATOM 814 C C . GLY A 1 108 ? -0.029 8.972 -5.566 1.00 86.81 108 GLY A C 1
ATOM 815 O O . GLY A 1 108 ? 0.304 8.603 -6.693 1.00 86.81 108 GLY A O 1
ATOM 816 N N . HIS A 1 109 ? 0.471 10.086 -5.022 1.00 87.81 109 HIS A N 1
ATOM 817 C CA . HIS A 1 109 ? 1.358 10.991 -5.760 1.00 87.81 109 HIS A CA 1
ATOM 818 C C . HIS A 1 109 ? 2.690 10.341 -6.162 1.00 87.81 109 HIS A C 1
ATOM 820 O O . HIS A 1 109 ? 3.214 10.614 -7.249 1.00 87.81 109 HIS A O 1
ATOM 826 N N . PHE A 1 110 ? 3.255 9.471 -5.316 1.00 90.38 110 PHE A N 1
ATOM 827 C CA . PHE A 1 110 ? 4.442 8.691 -5.686 1.00 90.38 110 PHE A CA 1
ATOM 828 C C . PHE A 1 110 ? 4.161 7.816 -6.914 1.00 90.38 110 PHE A C 1
ATOM 830 O O . PHE A 1 110 ? 4.930 7.839 -7.881 1.00 90.38 110 PHE A O 1
ATOM 837 N N . TYR A 1 111 ? 3.039 7.099 -6.907 1.00 92.81 111 TYR A N 1
ATOM 838 C CA . TYR A 1 111 ? 2.647 6.222 -8.006 1.00 92.81 111 TYR A CA 1
ATOM 839 C C . TYR A 1 111 ? 2.256 6.978 -9.280 1.00 92.81 111 TYR A C 1
ATOM 841 O O . TYR A 1 111 ? 2.614 6.542 -10.375 1.00 92.81 111 TYR A O 1
ATOM 849 N N . ASP A 1 112 ? 1.657 8.163 -9.167 1.00 92.19 112 ASP A N 1
ATOM 850 C CA . ASP A 1 112 ? 1.438 9.052 -10.313 1.00 92.19 112 ASP A CA 1
ATOM 851 C C . ASP A 1 112 ? 2.763 9.505 -10.934 1.00 92.19 112 ASP A C 1
ATOM 853 O O . ASP A 1 112 ? 2.909 9.574 -12.157 1.00 92.19 112 ASP A O 1
ATOM 857 N N . GLY A 1 113 ? 3.759 9.800 -10.094 1.00 93.56 113 GLY A N 1
ATOM 858 C CA . GLY A 1 113 ? 5.122 10.081 -10.534 1.00 93.56 113 GLY A CA 1
ATOM 859 C C . GLY A 1 113 ? 5.743 8.904 -11.284 1.00 93.56 113 GLY A C 1
ATOM 860 O O . GLY A 1 113 ? 6.331 9.102 -12.351 1.00 93.56 113 GLY A O 1
ATOM 861 N N . LEU A 1 114 ? 5.566 7.688 -10.765 1.00 94.81 114 LEU A N 1
ATOM 862 C CA . LEU A 1 114 ? 6.060 6.462 -11.386 1.00 94.81 114 LEU A CA 1
ATOM 863 C C . LEU A 1 114 ? 5.398 6.206 -12.748 1.00 94.81 114 LEU A C 1
ATOM 865 O O . LEU A 1 114 ? 6.105 5.977 -13.730 1.00 94.81 114 LEU A O 1
ATOM 869 N N . LEU A 1 115 ? 4.070 6.320 -12.842 1.00 96.81 115 LEU A N 1
ATOM 870 C CA . LEU A 1 115 ? 3.337 6.150 -14.100 1.00 96.81 115 LEU A CA 1
ATOM 871 C C . LEU A 1 115 ? 3.762 7.190 -15.145 1.00 96.81 115 LEU A C 1
ATOM 873 O O . LEU A 1 115 ? 4.011 6.846 -16.304 1.00 96.81 115 LEU A O 1
ATOM 877 N N . ARG A 1 116 ? 3.918 8.460 -14.741 1.00 97.56 116 ARG A N 1
ATOM 878 C CA . ARG A 1 116 ? 4.458 9.510 -15.623 1.00 97.56 116 ARG A CA 1
ATOM 879 C C . ARG A 1 116 ? 5.856 9.158 -16.131 1.00 97.56 116 ARG A C 1
ATOM 881 O O . ARG A 1 116 ? 6.130 9.371 -17.309 1.00 97.56 116 ARG A O 1
ATOM 888 N N . ALA A 1 117 ? 6.720 8.606 -15.278 1.00 97.19 117 ALA A N 1
ATOM 889 C CA . ALA A 1 117 ? 8.060 8.187 -15.677 1.00 97.19 117 ALA A CA 1
ATOM 890 C C . ALA A 1 117 ? 8.026 7.036 -16.697 1.00 97.19 117 ALA A C 1
ATOM 892 O O . ALA A 1 117 ? 8.728 7.111 -17.704 1.00 97.19 117 ALA A O 1
ATOM 893 N N . PHE A 1 118 ? 7.173 6.025 -16.498 1.00 97.88 118 PHE A N 1
ATOM 894 C CA . PHE A 1 118 ? 6.975 4.945 -17.473 1.00 97.88 118 PHE A CA 1
ATOM 895 C C . PHE A 1 118 ? 6.477 5.466 -18.822 1.00 97.88 118 PHE A C 1
ATOM 897 O O . PHE A 1 118 ? 7.045 5.115 -19.853 1.00 97.88 118 PHE A O 1
ATOM 904 N N . ARG A 1 119 ? 5.473 6.352 -18.823 1.00 97.56 119 ARG A N 1
ATOM 905 C CA . ARG A 1 119 ? 4.935 6.965 -20.050 1.00 97.56 119 ARG A CA 1
ATOM 906 C C . ARG A 1 119 ? 5.978 7.799 -20.792 1.00 97.56 119 ARG A C 1
ATOM 908 O O . ARG A 1 119 ? 6.048 7.739 -22.014 1.00 97.56 119 ARG A O 1
ATOM 915 N N . ALA A 1 120 ? 6.784 8.571 -20.064 1.00 97.94 120 ALA A N 1
ATOM 916 C CA . ALA A 1 120 ? 7.799 9.436 -20.659 1.00 97.94 120 ALA A CA 1
ATOM 917 C C . ALA A 1 120 ? 9.008 8.655 -21.194 1.00 97.94 120 ALA A C 1
ATOM 919 O O . ALA A 1 120 ? 9.527 8.984 -22.258 1.00 97.94 120 ALA A O 1
ATOM 920 N N . ALA A 1 121 ? 9.468 7.642 -20.457 1.00 97.25 121 ALA A N 1
ATOM 921 C CA . ALA A 1 121 ? 10.618 6.836 -20.853 1.00 97.25 121 ALA A CA 1
ATOM 922 C C . ALA A 1 121 ? 10.261 5.762 -21.892 1.00 97.25 121 ALA A C 1
ATOM 924 O O . ALA A 1 121 ? 11.130 5.384 -22.674 1.00 97.25 121 ALA A O 1
ATOM 925 N N . ALA A 1 122 ? 9.015 5.271 -21.876 1.00 96.25 122 ALA A N 1
ATOM 926 C CA . ALA A 1 122 ? 8.504 4.183 -22.710 1.00 96.25 122 ALA A CA 1
ATOM 927 C C . ALA A 1 122 ? 9.513 3.022 -22.877 1.00 96.25 122 ALA A C 1
ATOM 929 O O . ALA A 1 122 ? 9.865 2.665 -24.006 1.00 96.25 122 ALA A O 1
ATOM 930 N N . PRO A 1 123 ? 10.048 2.464 -21.769 1.00 96.25 123 PRO A N 1
ATOM 931 C CA . PRO A 1 123 ? 11.080 1.442 -21.856 1.00 96.25 123 PRO A CA 1
ATOM 932 C C . PRO A 1 123 ? 10.515 0.153 -22.471 1.00 96.25 123 PRO A C 1
ATOM 934 O O . PRO A 1 123 ? 9.324 -0.129 -22.319 1.00 96.25 123 PRO A O 1
ATOM 937 N N . PRO A 1 124 ? 11.351 -0.678 -23.118 1.00 96.50 124 PRO A N 1
ATOM 938 C CA . PRO A 1 124 ? 10.948 -2.040 -23.441 1.00 96.50 124 PRO A CA 1
ATOM 939 C C . PRO A 1 124 ? 10.652 -2.804 -22.143 1.00 96.50 124 PRO A C 1
ATOM 941 O O . PRO A 1 124 ? 11.431 -2.731 -21.191 1.00 96.50 124 PRO A O 1
ATOM 944 N N . LEU A 1 125 ? 9.538 -3.536 -22.117 1.00 97.94 125 LEU A N 1
ATOM 945 C CA . LEU A 1 125 ? 9.096 -4.319 -20.964 1.00 97.94 125 LEU A CA 1
ATOM 946 C C . LEU A 1 125 ? 9.212 -5.810 -21.283 1.00 97.94 125 LEU A C 1
ATOM 948 O O . LEU A 1 125 ? 8.650 -6.281 -22.271 1.00 97.94 125 LEU A O 1
ATOM 952 N N . SER A 1 126 ? 9.951 -6.553 -20.459 1.00 97.50 126 SER A N 1
ATOM 953 C CA . SER A 1 126 ? 10.118 -8.003 -20.610 1.00 97.50 126 SER A CA 1
ATOM 954 C C . SER A 1 126 ? 9.403 -8.767 -19.505 1.00 97.50 126 SER A C 1
ATOM 956 O O . SER A 1 126 ? 9.584 -8.455 -18.333 1.00 97.50 126 SER A O 1
ATOM 958 N N . ALA A 1 127 ? 8.658 -9.817 -19.859 1.00 97.38 127 ALA A N 1
ATOM 959 C CA . ALA A 1 127 ? 8.095 -10.765 -18.894 1.00 97.38 127 ALA A CA 1
ATOM 960 C C . ALA A 1 127 ? 9.165 -11.636 -18.205 1.00 97.38 127 ALA A C 1
ATOM 962 O O . ALA A 1 127 ? 8.883 -12.271 -17.188 1.00 97.38 127 ALA A O 1
ATOM 963 N N . ASP A 1 128 ? 10.385 -11.687 -18.745 1.00 97.31 128 ASP A N 1
ATOM 964 C CA . ASP A 1 128 ? 11.424 -12.595 -18.268 1.00 97.31 128 ASP A CA 1
ATOM 965 C C . ASP A 1 128 ? 11.826 -12.288 -16.821 1.00 97.31 128 ASP A C 1
ATOM 967 O O . ASP A 1 128 ? 12.291 -11.199 -16.489 1.00 97.31 128 ASP A O 1
ATOM 971 N N . GLY A 1 129 ? 11.676 -13.288 -15.950 1.00 96.62 129 GLY A N 1
ATOM 972 C CA . GLY A 1 129 ? 12.000 -13.179 -14.527 1.00 96.62 129 GLY A CA 1
ATOM 973 C C . GLY A 1 129 ? 10.924 -12.502 -13.675 1.00 96.62 129 GLY A C 1
ATOM 974 O O . GLY A 1 129 ? 11.098 -12.435 -12.457 1.00 96.62 129 GLY A O 1
ATOM 975 N N . GLN A 1 130 ? 9.826 -12.029 -14.274 1.00 98.12 130 GLN A N 1
ATOM 976 C CA . GLN A 1 130 ? 8.654 -11.593 -13.519 1.00 98.12 130 GLN A CA 1
ATOM 977 C C . GLN A 1 130 ? 7.945 -12.798 -12.888 1.00 98.12 130 GLN A C 1
ATOM 979 O O . GLN A 1 130 ? 8.013 -13.924 -13.388 1.00 98.12 130 GLN A O 1
ATOM 984 N N . LEU A 1 131 ? 7.264 -12.566 -11.770 1.00 97.19 131 LEU A N 1
ATOM 985 C CA . LEU A 1 131 ? 6.504 -13.592 -11.068 1.00 97.19 131 LEU A CA 1
ATOM 986 C C . LEU A 1 131 ? 5.056 -13.639 -11.559 1.00 97.19 131 LEU A C 1
ATOM 988 O O . LEU A 1 131 ? 4.461 -12.611 -11.875 1.00 97.19 131 LEU A O 1
ATOM 992 N N . SER A 1 132 ? 4.478 -14.842 -11.534 1.00 97.62 132 SER A N 1
ATOM 993 C CA . SER A 1 132 ? 3.036 -15.056 -11.632 1.00 97.62 132 SER A CA 1
ATOM 994 C C . SER A 1 132 ? 2.581 -15.945 -10.483 1.00 97.62 132 SER A C 1
ATOM 996 O O . SER A 1 132 ? 3.013 -17.095 -10.370 1.00 97.62 132 SER A O 1
ATOM 998 N N . GLN A 1 133 ? 1.780 -15.393 -9.573 1.00 96.38 133 GLN A N 1
ATOM 999 C CA . GLN A 1 133 ? 1.377 -16.089 -8.353 1.00 96.38 133 GLN A CA 1
ATOM 1000 C C . GLN A 1 133 ? 0.148 -15.436 -7.717 1.00 96.38 133 GLN A C 1
ATOM 1002 O O . GLN A 1 133 ? 0.026 -14.216 -7.694 1.00 96.38 133 GLN A O 1
ATOM 1007 N N . ARG A 1 134 ? -0.729 -16.242 -7.108 1.00 96.44 134 ARG A N 1
ATOM 1008 C CA . ARG A 1 134 ? -1.781 -15.720 -6.228 1.00 96.44 134 ARG A CA 1
ATOM 1009 C C . ARG A 1 134 ? -1.193 -15.237 -4.898 1.00 96.44 134 ARG A C 1
ATOM 1011 O O . ARG A 1 134 ? -0.536 -16.011 -4.196 1.00 96.44 134 ARG A O 1
ATOM 1018 N N . ILE A 1 135 ? -1.453 -13.980 -4.548 1.00 94.81 135 ILE A N 1
ATOM 1019 C CA . ILE A 1 135 ? -1.013 -13.335 -3.306 1.00 94.81 135 ILE A CA 1
ATOM 1020 C C . ILE A 1 135 ? -2.226 -12.633 -2.693 1.00 94.81 135 ILE A C 1
ATOM 1022 O O . ILE A 1 135 ? -2.799 -11.744 -3.305 1.00 94.81 135 ILE A O 1
ATOM 1026 N N . GLY A 1 136 ? -2.634 -13.045 -1.490 1.00 90.75 136 GLY A N 1
ATOM 1027 C CA . GLY A 1 136 ? -3.872 -12.537 -0.895 1.00 90.75 136 GLY A CA 1
ATOM 1028 C C . GLY A 1 136 ? -5.098 -12.929 -1.730 1.00 90.75 136 GLY A C 1
ATOM 1029 O O . GLY A 1 136 ? -5.249 -14.101 -2.096 1.00 90.75 136 GLY A O 1
ATOM 1030 N N . SER A 1 137 ? -5.966 -11.958 -2.008 1.00 87.81 137 SER A N 1
ATOM 1031 C CA . SER A 1 137 ? -7.108 -12.086 -2.924 1.00 87.81 137 SER A CA 1
ATOM 1032 C C . SER A 1 137 ? -6.703 -12.030 -4.396 1.00 87.81 137 SER A C 1
ATOM 1034 O O . SER A 1 137 ? -7.399 -12.625 -5.216 1.00 87.81 137 SER A O 1
ATOM 1036 N N . ASP A 1 138 ? -5.563 -11.428 -4.727 1.00 91.75 138 ASP A N 1
ATOM 1037 C CA . ASP A 1 138 ? -5.197 -11.051 -6.093 1.00 91.75 138 ASP A CA 1
ATOM 1038 C C . ASP A 1 138 ? -4.260 -12.046 -6.790 1.00 91.75 138 ASP A C 1
ATOM 1040 O O . ASP A 1 138 ? -3.586 -12.878 -6.168 1.00 91.75 138 ASP A O 1
ATOM 1044 N N . VAL A 1 139 ? -4.218 -11.972 -8.122 1.00 94.62 139 VAL A N 1
ATOM 1045 C CA . VAL A 1 139 ? -3.272 -12.726 -8.954 1.00 94.62 139 VAL A CA 1
ATOM 1046 C C . VAL A 1 139 ? -2.233 -11.761 -9.494 1.00 94.62 139 VAL A C 1
ATOM 1048 O O . VAL A 1 139 ? -2.547 -10.876 -10.278 1.00 94.62 139 VAL A O 1
ATOM 1051 N N . LEU A 1 140 ? -0.981 -11.948 -9.081 1.00 97.00 140 LEU A N 1
ATOM 1052 C CA . LEU A 1 140 ? 0.149 -11.250 -9.674 1.00 97.00 140 LEU A C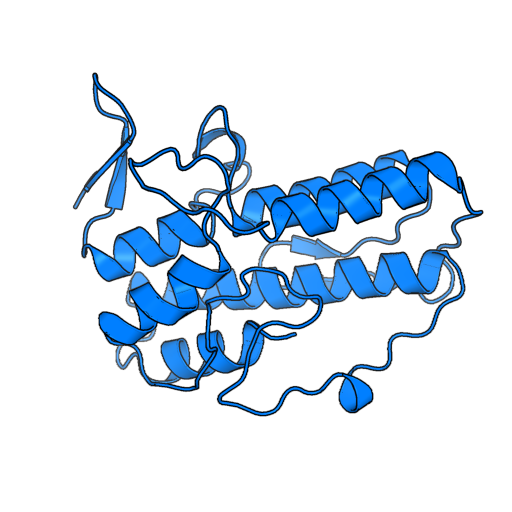A 1
ATOM 1053 C C . LEU A 1 140 ? 0.396 -11.812 -11.072 1.00 97.00 140 LEU A C 1
ATOM 1055 O O . LEU A 1 140 ? 0.573 -13.024 -11.230 1.00 97.00 140 LEU A O 1
ATOM 1059 N N . GLU A 1 141 ? 0.444 -10.927 -12.061 1.00 96.75 141 GLU A N 1
ATOM 1060 C CA . GLU A 1 141 ? 0.716 -11.262 -13.455 1.00 96.75 141 GLU A CA 1
ATOM 1061 C C . GLU A 1 141 ? 1.923 -10.466 -13.986 1.00 96.75 141 GLU A C 1
ATOM 1063 O O . GLU A 1 141 ? 2.218 -9.371 -13.489 1.00 96.75 141 GLU A O 1
ATOM 1068 N N . PRO A 1 142 ? 2.660 -11.005 -14.975 1.00 98.19 142 PRO A N 1
ATOM 1069 C CA . PRO A 1 142 ? 3.702 -10.256 -15.662 1.00 98.19 142 PRO A CA 1
ATOM 1070 C C . PRO A 1 142 ? 3.140 -9.037 -16.404 1.00 98.19 142 PRO A C 1
ATOM 1072 O O . PRO A 1 142 ? 2.113 -9.120 -17.074 1.00 98.19 142 PRO A O 1
ATOM 1075 N N . VAL A 1 143 ? 3.859 -7.920 -16.340 1.00 97.69 143 VAL A N 1
ATOM 1076 C CA . VAL A 1 143 ? 3.528 -6.669 -17.031 1.00 97.69 143 VAL A CA 1
ATOM 1077 C C . VAL A 1 143 ? 4.394 -6.530 -18.281 1.00 97.69 143 VAL A C 1
ATOM 1079 O O . VAL A 1 143 ? 5.622 -6.472 -18.185 1.00 97.69 143 VAL A O 1
ATOM 1082 N N . THR A 1 144 ? 3.767 -6.477 -19.456 1.00 96.81 144 THR A N 1
ATOM 1083 C CA . THR A 1 144 ? 4.462 -6.501 -20.760 1.00 96.81 144 THR A CA 1
ATOM 1084 C C . THR A 1 144 ? 4.234 -5.267 -21.627 1.00 96.81 144 THR A C 1
ATOM 1086 O O . THR A 1 144 ? 4.863 -5.133 -22.673 1.00 96.81 144 THR A O 1
ATOM 1089 N N . ASP A 1 145 ? 3.352 -4.360 -21.216 1.00 97.50 145 ASP A N 1
ATOM 1090 C CA . ASP A 1 145 ? 3.017 -3.132 -21.936 1.00 97.50 145 ASP A CA 1
ATOM 1091 C C . ASP A 1 145 ? 2.662 -1.993 -20.966 1.00 97.50 145 ASP A C 1
ATOM 1093 O O . ASP A 1 145 ? 2.512 -2.200 -19.760 1.00 97.50 145 ASP A O 1
ATOM 1097 N N . LEU A 1 146 ? 2.581 -0.765 -21.494 1.00 97.44 146 LEU A N 1
ATOM 1098 C CA . LEU A 1 146 ? 2.252 0.420 -20.696 1.00 97.44 146 LEU A CA 1
ATOM 1099 C C . LEU A 1 146 ? 0.838 0.356 -20.112 1.00 97.44 146 LEU A C 1
ATOM 1101 O O . LEU A 1 146 ? 0.643 0.829 -18.996 1.00 97.44 146 LEU A O 1
ATOM 1105 N N . ASP A 1 147 ? -0.111 -0.267 -20.809 1.00 96.94 147 ASP A N 1
ATOM 1106 C CA . ASP A 1 147 ? -1.470 -0.441 -20.291 1.00 96.94 147 ASP A CA 1
ATOM 1107 C C . ASP A 1 147 ? -1.461 -1.356 -19.054 1.00 96.94 147 ASP A C 1
ATOM 1109 O O . ASP A 1 147 ? -2.190 -1.130 -18.093 1.00 96.94 147 ASP A O 1
ATOM 1113 N N . GLY A 1 148 ? -0.612 -2.387 -19.042 1.00 97.12 148 GLY A N 1
ATOM 1114 C CA . GLY A 1 148 ? -0.382 -3.244 -17.884 1.00 97.12 148 GLY A CA 1
ATOM 1115 C C . GLY A 1 148 ? 0.295 -2.511 -16.733 1.00 97.12 148 GLY A C 1
ATOM 1116 O O . GLY A 1 148 ? -0.059 -2.755 -15.583 1.00 97.12 148 GLY A O 1
ATOM 1117 N N . VAL A 1 149 ? 1.221 -1.588 -17.019 1.00 97.94 149 VAL A N 1
ATOM 1118 C CA . VAL A 1 149 ? 1.815 -0.716 -15.991 1.00 97.94 149 VAL A CA 1
ATOM 1119 C C . VAL A 1 149 ? 0.746 0.171 -15.360 1.00 97.94 149 VAL A C 1
ATOM 1121 O O . VAL A 1 149 ? 0.700 0.283 -14.138 1.00 97.94 149 VAL A O 1
ATOM 1124 N N . GLU A 1 150 ? -0.106 0.786 -16.181 1.00 96.81 150 GLU A N 1
ATOM 1125 C CA . GLU A 1 150 ? -1.203 1.639 -15.722 1.00 96.81 150 GLU A CA 1
ATOM 1126 C C . GLU A 1 150 ? -2.167 0.862 -14.829 1.00 96.81 150 GLU A C 1
ATOM 1128 O O . GLU A 1 150 ? -2.299 1.219 -13.661 1.00 96.81 150 GLU A O 1
ATOM 1133 N N . ARG A 1 151 ? -2.697 -0.273 -15.306 1.00 95.25 151 ARG A N 1
ATOM 1134 C CA . ARG A 1 151 ? -3.575 -1.143 -14.503 1.00 95.25 151 ARG A CA 1
ATOM 1135 C C . ARG A 1 151 ? -2.930 -1.565 -13.185 1.00 95.25 151 ARG A C 1
ATOM 1137 O O . ARG A 1 151 ? -3.567 -1.547 -12.139 1.00 95.25 151 ARG A O 1
ATOM 1144 N N . ALA A 1 152 ? -1.658 -1.957 -13.221 1.00 95.56 152 ALA A N 1
ATOM 1145 C CA . ALA A 1 152 ? -0.949 -2.415 -12.033 1.00 95.56 152 ALA A CA 1
ATOM 1146 C C . ALA A 1 152 ? -0.775 -1.299 -10.988 1.00 95.56 152 ALA A C 1
ATOM 1148 O O . ALA A 1 152 ? -0.886 -1.552 -9.789 1.00 95.56 152 ALA A O 1
ATOM 1149 N N . ILE A 1 153 ? -0.510 -0.069 -11.436 1.00 95.19 153 ILE A N 1
ATOM 1150 C CA . ILE A 1 153 ? -0.398 1.105 -10.566 1.00 95.19 153 ILE A CA 1
ATOM 1151 C C . ILE A 1 153 ? -1.771 1.531 -10.030 1.00 95.19 153 ILE A C 1
ATOM 1153 O O . ILE A 1 153 ? -1.877 1.857 -8.847 1.00 95.19 153 ILE A O 1
ATOM 1157 N N . GLU A 1 154 ? -2.808 1.506 -10.866 1.00 92.06 154 GLU A N 1
ATOM 1158 C CA . GLU A 1 154 ? -4.184 1.817 -10.466 1.00 92.06 154 GLU A CA 1
ATOM 1159 C C . GLU A 1 154 ? -4.657 0.889 -9.347 1.00 92.06 154 GLU A C 1
ATOM 1161 O O . GLU A 1 154 ? -5.076 1.390 -8.307 1.00 92.06 154 GLU A O 1
ATOM 1166 N N . ILE A 1 155 ? -4.451 -0.428 -9.472 1.00 92.06 155 ILE A N 1
ATOM 1167 C CA . ILE A 1 155 ? -4.816 -1.394 -8.421 1.00 92.06 155 ILE A CA 1
ATOM 1168 C C . ILE A 1 155 ? -4.158 -1.047 -7.078 1.00 92.06 155 ILE A C 1
ATOM 1170 O O . ILE A 1 155 ? -4.816 -1.094 -6.040 1.00 92.06 155 ILE A O 1
ATOM 1174 N N . ILE A 1 156 ? -2.867 -0.685 -7.068 1.00 93.00 156 ILE A N 1
ATOM 1175 C CA . ILE A 1 156 ? -2.176 -0.325 -5.819 1.00 93.00 156 ILE A CA 1
ATOM 1176 C C . ILE A 1 156 ? -2.838 0.895 -5.169 1.00 93.00 156 ILE A C 1
ATOM 1178 O O . ILE A 1 156 ? -3.090 0.897 -3.963 1.00 93.00 156 ILE A O 1
ATOM 1182 N N . LYS A 1 157 ? -3.129 1.929 -5.964 1.00 90.31 157 LYS A N 1
ATOM 1183 C CA . LYS A 1 157 ? -3.761 3.156 -5.468 1.00 90.31 157 LYS A CA 1
ATOM 1184 C C . LYS A 1 157 ? -5.178 2.892 -4.958 1.00 90.31 157 LYS A C 1
ATOM 1186 O O . LYS A 1 157 ? -5.507 3.286 -3.843 1.00 90.31 157 LYS A O 1
ATOM 1191 N N . GLU A 1 158 ? -5.988 2.185 -5.739 1.00 88.38 158 GLU A N 1
ATOM 1192 C CA . GLU A 1 158 ? -7.371 1.849 -5.390 1.00 88.38 158 GLU A CA 1
ATOM 1193 C C . GLU A 1 158 ? -7.454 1.027 -4.104 1.00 88.38 158 GLU A C 1
ATOM 1195 O O . GLU A 1 158 ? -8.291 1.306 -3.245 1.00 88.38 158 GLU A O 1
ATOM 1200 N N . GLN A 1 159 ? -6.565 0.046 -3.932 1.00 90.94 159 GLN A N 1
ATOM 1201 C CA . GLN A 1 159 ? -6.543 -0.776 -2.726 1.00 90.94 159 GLN A CA 1
ATOM 1202 C C . GLN A 1 159 ? -6.089 0.015 -1.487 1.00 90.94 159 GLN A C 1
ATOM 1204 O O . GLN A 1 159 ? -6.676 -0.189 -0.423 1.00 90.94 159 GLN A O 1
ATOM 1209 N N . GLY A 1 160 ? -5.109 0.918 -1.613 1.00 88.50 160 GLY A N 1
ATOM 1210 C CA . GLY A 1 160 ? -4.589 1.728 -0.502 1.00 88.50 160 GLY A CA 1
ATOM 1211 C C . GLY A 1 160 ? -5.507 2.889 -0.099 1.00 88.50 160 GLY A C 1
ATOM 1212 O O . GLY A 1 160 ? -6.159 2.864 0.952 1.00 88.50 160 GLY A O 1
ATOM 1213 N N . GLU A 1 161 ? -5.588 3.909 -0.956 1.00 84.31 161 GLU A N 1
ATOM 1214 C CA . GLU A 1 161 ? -6.247 5.192 -0.659 1.00 84.31 161 GLU A CA 1
ATOM 1215 C C . GLU A 1 161 ? -7.708 5.270 -1.149 1.00 84.31 161 GLU A C 1
ATOM 1217 O O . GLU A 1 161 ? -8.486 6.098 -0.663 1.00 84.31 161 GLU A O 1
ATOM 1222 N N . GLY A 1 162 ? -8.112 4.369 -2.051 1.00 78.81 162 GLY A N 1
ATOM 1223 C CA . GLY A 1 162 ? -9.429 4.371 -2.697 1.00 78.81 162 GLY A CA 1
ATOM 1224 C C . GLY A 1 162 ? -9.495 5.299 -3.914 1.00 78.81 162 GLY A C 1
ATOM 1225 O O . GLY A 1 162 ? -8.483 5.835 -4.359 1.00 78.81 162 GLY A O 1
ATOM 1226 N N . THR A 1 163 ? -10.694 5.495 -4.472 1.00 68.94 163 THR A N 1
ATOM 1227 C CA . THR A 1 163 ? -10.911 6.435 -5.590 1.00 68.94 163 THR A CA 1
ATOM 1228 C C . THR A 1 163 ? -11.531 7.753 -5.116 1.00 68.94 163 THR A C 1
ATOM 1230 O O . THR A 1 163 ? -12.127 7.827 -4.040 1.00 68.94 163 THR A O 1
ATOM 1233 N N . ALA A 1 164 ? -11.418 8.799 -5.941 1.00 55.47 164 ALA A N 1
ATOM 1234 C CA . ALA A 1 164 ? -12.018 10.110 -5.678 1.00 55.47 164 ALA A CA 1
ATOM 1235 C C . ALA A 1 164 ? -13.543 10.152 -5.909 1.00 55.47 164 ALA A C 1
ATOM 1237 O O . ALA A 1 164 ? -14.212 11.060 -5.419 1.00 55.47 164 ALA A O 1
ATOM 1238 N N . SER A 1 165 ? -14.101 9.209 -6.674 1.00 49.03 165 SER A N 1
ATOM 1239 C CA . SER A 1 165 ? -15.517 9.201 -7.066 1.00 49.03 165 SER A CA 1
ATOM 1240 C C . SER A 1 165 ? -16.388 8.363 -6.137 1.00 49.03 165 SER A C 1
ATOM 1242 O O . SER A 1 165 ? -17.537 8.730 -5.889 1.00 49.03 165 SER A O 1
ATOM 1244 N N . SER A 1 166 ? -15.851 7.277 -5.585 1.00 45.97 166 SER A N 1
ATOM 1245 C CA . SER A 1 166 ? -16.562 6.432 -4.633 1.00 45.97 166 SER A CA 1
ATOM 1246 C C . SER A 1 166 ? -15.588 5.476 -3.942 1.00 45.97 166 SER A C 1
ATOM 1248 O O . SER A 1 166 ? -14.686 4.957 -4.604 1.00 45.97 166 SER A O 1
ATOM 1250 N N . PRO A 1 167 ? -15.769 5.129 -2.652 1.00 48.50 167 PRO A N 1
ATOM 1251 C CA . PRO A 1 167 ? -15.177 3.906 -2.147 1.00 48.50 167 PRO A CA 1
ATOM 1252 C C . PRO A 1 167 ? -15.597 2.773 -3.088 1.00 48.50 167 PRO A C 1
ATOM 1254 O O . PRO A 1 167 ? -14.723 2.017 -3.478 1.00 48.50 167 PRO A O 1
ATOM 1257 N N . GLU A 1 168 ? -16.872 2.740 -3.517 1.00 40.00 168 GLU A N 1
ATOM 1258 C CA . GLU A 1 168 ? -17.541 1.682 -4.300 1.00 40.00 168 GLU A CA 1
ATOM 1259 C C . GLU A 1 168 ? -16.901 1.372 -5.660 1.00 40.00 168 GLU A C 1
ATOM 1261 O O . GLU A 1 168 ? -17.018 0.248 -6.131 1.00 40.00 168 GLU A O 1
ATOM 1266 N N . ASP A 1 169 ? -16.172 2.302 -6.281 1.00 41.72 169 ASP A N 1
ATOM 1267 C CA . ASP A 1 169 ? -15.502 2.028 -7.565 1.00 41.72 169 ASP A CA 1
ATOM 1268 C C . ASP A 1 169 ? -14.263 1.126 -7.392 1.00 41.72 169 ASP A C 1
ATOM 1270 O O . ASP A 1 169 ? -13.856 0.453 -8.334 1.00 41.72 169 ASP A O 1
ATOM 1274 N N . ALA A 1 170 ? -13.726 1.019 -6.167 1.00 42.78 170 ALA A N 1
ATOM 1275 C CA . ALA A 1 170 ? -12.744 -0.004 -5.796 1.00 42.78 170 ALA A CA 1
ATOM 1276 C C . ALA A 1 170 ? -13.391 -1.384 -5.514 1.00 42.78 170 ALA A C 1
ATOM 1278 O O . ALA A 1 170 ? -12.684 -2.353 -5.229 1.00 42.78 170 ALA A O 1
ATOM 1279 N N . PHE A 1 171 ? -14.728 -1.505 -5.566 1.00 49.94 171 PHE A N 1
ATOM 1280 C CA . PHE A 1 171 ? -15.476 -2.687 -5.107 1.00 49.94 171 PHE A CA 1
ATOM 1281 C C . PHE A 1 171 ? -15.675 -3.693 -6.246 1.00 49.94 171 PHE A C 1
ATOM 1283 O O . PHE A 1 171 ? -16.776 -4.180 -6.507 1.00 49.94 171 PHE A O 1
ATOM 1290 N N . GLY A 1 172 ? -14.574 -4.046 -6.912 1.00 42.62 172 GLY A N 1
ATOM 1291 C CA . GLY A 1 172 ? -14.487 -5.328 -7.617 1.00 42.62 172 GLY A CA 1
ATOM 1292 C C . GLY A 1 172 ? -14.516 -6.513 -6.640 1.00 42.62 172 GLY A C 1
ATOM 1293 O O . GLY A 1 172 ? -15.019 -7.579 -6.985 1.00 42.62 172 GLY A O 1
ATOM 1294 N N . ASP A 1 173 ? -14.059 -6.283 -5.403 1.00 50.06 173 ASP A N 1
ATOM 1295 C CA . ASP A 1 173 ? -14.170 -7.172 -4.248 1.00 50.06 173 ASP A CA 1
ATOM 1296 C C . ASP A 1 173 ? -14.802 -6.390 -3.078 1.00 50.06 173 ASP A C 1
ATOM 1298 O O . ASP A 1 173 ? -14.425 -5.250 -2.835 1.00 50.06 173 ASP A O 1
ATOM 1302 N N . ASP A 1 174 ? -15.740 -7.004 -2.349 1.00 58.91 174 ASP A N 1
ATOM 1303 C CA . ASP A 1 174 ? -16.620 -6.504 -1.259 1.00 58.91 174 ASP A CA 1
ATOM 1304 C C . ASP A 1 174 ? -15.979 -5.721 -0.061 1.00 58.91 174 ASP A C 1
ATOM 1306 O O . ASP A 1 174 ? -16.573 -5.652 1.021 1.00 58.91 174 ASP A O 1
ATOM 1310 N N . TYR A 1 175 ? -14.774 -5.146 -0.168 1.00 70.88 175 TYR A N 1
ATOM 1311 C CA . TYR A 1 175 ? -14.030 -4.552 0.951 1.00 70.88 175 TYR A CA 1
ATOM 1312 C C . TYR A 1 175 ? -13.536 -3.119 0.678 1.00 70.88 175 TYR A C 1
ATOM 1314 O O . TYR A 1 175 ? -13.017 -2.843 -0.402 1.00 70.88 175 TYR A O 1
ATOM 1322 N N . PRO A 1 176 ? -13.606 -2.215 1.678 1.00 84.25 176 PRO A N 1
ATOM 1323 C CA . PRO A 1 176 ? -13.132 -0.841 1.532 1.00 84.25 176 PRO A CA 1
ATOM 1324 C C . PRO A 1 176 ? -11.607 -0.764 1.349 1.00 84.25 176 PRO A C 1
ATOM 1326 O O . PRO A 1 176 ? -10.868 -1.616 1.851 1.00 84.25 176 PRO A O 1
ATOM 1329 N N . ALA A 1 177 ? -11.134 0.307 0.700 1.00 89.81 177 ALA A N 1
ATOM 1330 C CA . ALA A 1 177 ? -9.708 0.631 0.624 1.00 89.81 177 ALA A CA 1
ATOM 1331 C C . ALA A 1 177 ? -9.083 0.765 2.024 1.00 89.81 177 ALA A C 1
ATOM 1333 O O . ALA A 1 177 ? -9.781 1.050 3.008 1.00 89.81 177 ALA A O 1
ATOM 1334 N N . HIS A 1 178 ? -7.770 0.557 2.124 1.00 94.44 178 HIS A N 1
ATOM 1335 C CA . HIS A 1 178 ? -7.064 0.386 3.396 1.00 94.44 178 HIS A CA 1
ATOM 1336 C C . HIS A 1 178 ? -7.308 1.536 4.368 1.00 94.44 178 HIS A C 1
ATOM 1338 O O . HIS A 1 178 ? -7.606 1.281 5.537 1.00 94.44 178 HIS A O 1
ATOM 1344 N N . TYR A 1 179 ? -7.274 2.786 3.897 1.00 92.94 179 TYR A N 1
ATOM 1345 C CA . TYR A 1 179 ? -7.574 3.954 4.731 1.00 92.94 179 TYR A CA 1
ATOM 1346 C C . TYR A 1 179 ? -8.922 3.842 5.447 1.00 92.94 179 TYR A C 1
ATOM 1348 O O . TYR A 1 179 ? -9.010 3.993 6.670 1.00 92.94 179 TYR A O 1
ATOM 1356 N N . TYR A 1 180 ? -9.978 3.549 4.690 1.00 91.38 180 TYR A N 1
ATOM 1357 C CA . TYR A 1 180 ? -11.335 3.455 5.216 1.00 91.38 180 TYR A CA 1
ATOM 1358 C C . TYR A 1 180 ? -11.506 2.214 6.081 1.00 91.38 180 TYR A C 1
ATOM 1360 O O . TYR A 1 180 ? -12.137 2.289 7.131 1.00 91.38 180 TYR A O 1
ATOM 1368 N N . ALA A 1 181 ? -10.883 1.104 5.697 1.00 93.38 181 ALA A N 1
ATOM 1369 C CA . ALA A 1 181 ? -10.875 -0.136 6.455 1.00 93.38 181 ALA A CA 1
ATOM 1370 C C . ALA A 1 181 ? -10.225 0.055 7.847 1.00 93.38 181 ALA A C 1
ATOM 1372 O O . ALA A 1 181 ? -10.770 -0.367 8.871 1.00 93.38 181 ALA A O 1
ATOM 1373 N N . PHE A 1 182 ? -9.098 0.771 7.922 1.00 96.31 182 PHE A N 1
ATOM 1374 C CA . PHE A 1 182 ? -8.506 1.191 9.195 1.00 96.31 182 PHE A CA 1
ATOM 1375 C C . PHE A 1 182 ? -9.373 2.222 9.929 1.00 96.31 182 PHE A C 1
ATOM 1377 O O . PHE A 1 182 ? -9.473 2.172 11.158 1.00 96.31 182 PHE A O 1
ATOM 1384 N N . GLY A 1 183 ? -10.052 3.105 9.197 1.00 93.75 183 GLY A N 1
ATOM 1385 C CA . GLY A 1 183 ? -11.071 4.003 9.734 1.00 93.75 183 GLY A CA 1
ATOM 1386 C C . GLY A 1 183 ? -12.194 3.255 10.456 1.00 93.75 183 GLY A C 1
ATOM 1387 O O . GLY A 1 183 ? -12.549 3.632 11.575 1.00 93.75 183 GLY A O 1
ATOM 1388 N N . GLU A 1 184 ? -12.683 2.140 9.904 1.00 93.69 184 GLU A N 1
ATOM 1389 C CA . GLU A 1 184 ? -13.702 1.318 10.567 1.00 93.69 184 GLU A CA 1
ATOM 1390 C C . GLU A 1 184 ? -13.214 0.786 11.917 1.00 93.69 184 GLU A C 1
ATOM 1392 O O . GLU A 1 184 ? -13.951 0.803 12.905 1.00 93.69 184 GLU A O 1
ATOM 1397 N N . ILE A 1 185 ? -11.948 0.363 11.986 1.00 95.69 185 ILE A N 1
ATOM 1398 C CA . ILE A 1 185 ? -11.314 -0.107 13.226 1.00 95.69 185 ILE A CA 1
ATOM 1399 C C . ILE A 1 185 ? -11.184 1.041 14.233 1.00 95.69 185 ILE A C 1
ATOM 1401 O O . ILE A 1 185 ? -11.470 0.865 15.420 1.00 95.69 185 ILE A O 1
ATOM 1405 N N . TYR A 1 186 ? -10.751 2.217 13.779 1.00 96.44 186 TYR A N 1
ATOM 1406 C CA . TYR A 1 186 ? -10.558 3.383 14.637 1.00 96.44 186 TYR A CA 1
ATOM 1407 C C . TYR A 1 186 ? -11.879 3.889 15.233 1.00 96.44 186 TYR A C 1
ATOM 1409 O O . TYR A 1 186 ? -11.964 4.156 16.439 1.00 96.44 186 TYR A O 1
ATOM 1417 N N . HIS A 1 187 ? -12.913 3.993 14.398 1.00 93.62 187 HIS A N 1
ATOM 1418 C CA . HIS A 1 187 ? -14.237 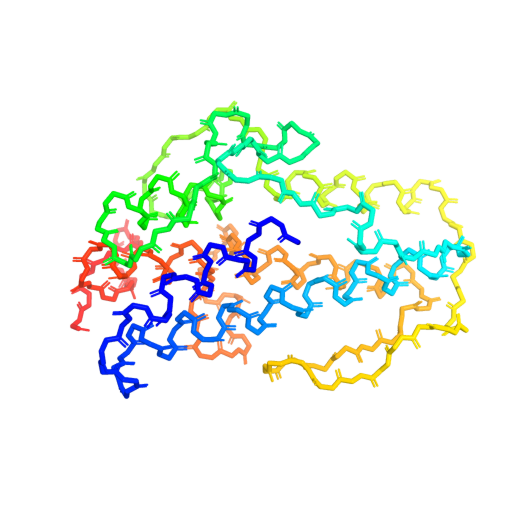4.472 14.787 1.00 93.62 187 HIS A CA 1
ATOM 1419 C C . HIS A 1 187 ? -15.095 3.389 15.455 1.00 93.62 187 HIS A C 1
ATOM 1421 O O . HIS A 1 187 ? -16.009 3.724 16.213 1.00 93.62 187 HIS A O 1
ATOM 1427 N N . GLY A 1 188 ? -14.788 2.108 15.233 1.00 93.62 188 GLY A N 1
ATOM 1428 C CA . GLY A 1 188 ? -15.611 0.980 15.674 1.00 93.62 188 GLY A CA 1
ATOM 1429 C C . GLY A 1 188 ? -16.965 0.926 14.962 1.00 93.62 188 GLY A C 1
ATOM 1430 O O . GLY A 1 188 ? -17.951 0.519 15.572 1.00 93.62 188 GLY A O 1
ATOM 1431 N N . ARG A 1 189 ? -17.025 1.423 13.722 1.00 91.75 189 ARG A N 1
ATOM 1432 C CA . ARG A 1 189 ? -18.237 1.596 12.908 1.00 91.75 189 ARG A CA 1
ATOM 1433 C C . ARG A 1 189 ? -17.895 1.381 11.443 1.00 91.75 189 ARG A C 1
ATOM 1435 O O . ARG A 1 189 ? -16.867 1.883 10.999 1.00 91.75 189 ARG A O 1
ATOM 1442 N N . GLN A 1 190 ? -18.759 0.700 10.698 1.00 89.06 190 GLN A N 1
ATOM 1443 C CA . GLN A 1 190 ? -18.558 0.525 9.258 1.00 89.06 190 GLN A CA 1
ATOM 1444 C C . GLN A 1 190 ? -18.747 1.838 8.491 1.00 89.06 190 GLN A C 1
ATOM 1446 O O . GLN A 1 190 ? -19.569 2.677 8.884 1.00 89.06 190 GLN A O 1
ATOM 1451 N N . LEU A 1 191 ? -18.024 1.996 7.383 1.00 87.31 191 LEU A N 1
ATOM 1452 C CA . LEU A 1 191 ? -18.231 3.104 6.456 1.00 87.31 191 LEU A CA 1
ATOM 1453 C C . LEU A 1 191 ? -19.549 2.890 5.685 1.00 87.31 191 LEU A C 1
ATOM 1455 O O . LEU A 1 191 ? -19.815 1.804 5.170 1.00 87.31 191 LEU A O 1
ATOM 1459 N N . ARG A 1 192 ? -20.399 3.915 5.623 1.00 84.69 192 ARG A N 1
ATOM 1460 C CA . ARG A 1 192 ? -21.691 3.902 4.925 1.00 84.69 192 ARG A CA 1
ATOM 1461 C C . ARG A 1 192 ? -21.891 5.193 4.146 1.00 84.69 192 ARG A C 1
ATOM 1463 O O . ARG A 1 192 ? -21.444 6.255 4.579 1.00 84.69 192 ARG A O 1
ATOM 1470 N N . GLN A 1 193 ? -22.578 5.086 3.015 1.00 82.44 193 GLN A N 1
ATOM 1471 C CA . GLN A 1 193 ? -23.054 6.239 2.270 1.00 82.44 193 GLN A CA 1
ATOM 1472 C C . GLN A 1 193 ? -24.353 6.745 2.906 1.00 82.44 193 GLN A C 1
ATOM 1474 O O . GLN A 1 193 ? -25.288 5.974 3.127 1.00 82.44 193 GLN A O 1
ATOM 1479 N N . GLU A 1 194 ? -24.395 8.035 3.211 1.00 82.62 194 GLU A N 1
ATOM 1480 C CA . GLU A 1 194 ? -25.579 8.771 3.655 1.00 82.62 194 GLU A CA 1
ATOM 1481 C C . GLU A 1 194 ? -25.914 9.874 2.636 1.00 82.62 194 GLU A C 1
ATOM 1483 O O . GLU A 1 194 ? -25.132 10.150 1.723 1.00 82.62 194 GLU A O 1
ATOM 1488 N N . ASP A 1 195 ? -27.064 10.535 2.809 1.00 78.38 195 ASP A N 1
ATOM 1489 C CA . ASP A 1 195 ? -27.558 11.590 1.905 1.00 78.38 195 ASP A CA 1
ATOM 1490 C C . ASP A 1 195 ? -26.560 12.749 1.704 1.00 78.38 195 ASP A C 1
ATOM 1492 O O . ASP A 1 195 ? -26.589 13.434 0.682 1.00 78.38 195 ASP A O 1
ATOM 1496 N N . ASP A 1 196 ? -25.680 12.987 2.681 1.00 77.94 196 ASP A N 1
ATOM 1497 C CA . ASP A 1 196 ? -24.690 14.067 2.685 1.00 77.94 196 ASP A CA 1
ATOM 1498 C C . ASP A 1 196 ? -23.231 13.585 2.560 1.00 77.94 196 ASP A C 1
ATOM 1500 O O . ASP A 1 196 ? -22.300 14.380 2.747 1.00 77.94 196 ASP A O 1
ATOM 1504 N N . GLY A 1 197 ? -23.032 12.309 2.210 1.00 77.81 197 GLY A N 1
ATOM 1505 C CA . GLY A 1 197 ? -21.731 11.717 1.906 1.00 77.81 197 GLY A CA 1
ATOM 1506 C C . GLY A 1 197 ? -21.380 10.497 2.757 1.00 77.81 197 GLY A C 1
ATOM 1507 O O . GLY A 1 197 ? -22.222 9.877 3.401 1.00 77.81 197 GLY A O 1
ATOM 1508 N N . TRP A 1 198 ? -20.101 10.130 2.741 1.00 82.06 198 TRP A N 1
ATOM 1509 C CA . TRP A 1 198 ? -19.595 8.926 3.397 1.00 82.06 198 TRP A CA 1
ATOM 1510 C C . TRP A 1 198 ? -19.272 9.157 4.876 1.00 82.06 198 TRP A C 1
ATOM 1512 O O . TRP A 1 198 ? -18.575 10.113 5.235 1.00 82.06 198 TRP A O 1
ATOM 1522 N N . ARG A 1 199 ? -19.763 8.270 5.753 1.00 84.25 199 ARG A N 1
ATOM 1523 C CA . ARG A 1 199 ? -19.585 8.359 7.212 1.00 84.25 199 ARG A CA 1
ATOM 1524 C C . ARG A 1 199 ? -19.411 7.003 7.885 1.00 84.25 199 ARG A C 1
ATOM 1526 O O . ARG A 1 199 ? -19.948 5.993 7.451 1.00 84.25 199 ARG A O 1
ATOM 1533 N N . PHE A 1 200 ? -18.691 6.990 9.005 1.00 87.69 200 PHE A N 1
ATOM 1534 C CA . PHE A 1 200 ? -18.518 5.806 9.852 1.00 87.69 200 PHE A CA 1
ATOM 1535 C C . PHE A 1 200 ? -19.701 5.636 10.819 1.00 87.69 200 PHE A C 1
ATOM 1537 O O . PHE A 1 200 ? -19.588 5.927 12.013 1.00 87.69 200 PHE A O 1
ATOM 1544 N N . THR A 1 201 ? -20.854 5.206 10.308 1.00 87.00 201 THR A N 1
ATOM 1545 C CA . THR A 1 201 ? -22.107 5.067 11.080 1.00 87.00 201 THR A CA 1
ATOM 1546 C C . THR A 1 201 ? -22.681 3.653 11.091 1.00 87.00 201 THR A C 1
ATOM 1548 O O . THR A 1 201 ? -23.589 3.375 11.878 1.00 87.00 201 THR A O 1
ATOM 1551 N N . GLY A 1 202 ? -22.135 2.737 10.288 1.00 83.25 202 GLY A N 1
ATOM 1552 C CA . GLY A 1 202 ? -22.626 1.364 10.195 1.00 83.25 202 GLY A CA 1
ATOM 1553 C C . GLY A 1 202 ? -22.423 0.531 11.468 1.00 83.25 202 GLY A C 1
ATOM 1554 O O . GLY A 1 202 ? -21.692 0.917 12.386 1.00 83.25 202 GLY A O 1
ATOM 1555 N N . ALA A 1 203 ? -23.130 -0.600 11.527 1.00 74.88 203 ALA A N 1
ATOM 1556 C CA . ALA A 1 203 ? -23.114 -1.541 12.650 1.00 74.88 203 ALA A CA 1
ATOM 1557 C C . ALA A 1 203 ? -21.839 -2.390 12.702 1.00 74.88 203 ALA A C 1
ATOM 1559 O O . ALA A 1 203 ? -21.300 -2.713 11.622 1.00 74.88 203 ALA A O 1
#

pLDDT: mean 88.22, std 14.06, range [40.0, 98.31]

Radius of gyration: 16.98 Å; chains: 1; bounding box: 46×35×44 Å

Secondary structure (DSSP, 8-state):
--SHHHHHHHHHH-S-TTSHHHHHHHHHHHHHHHHHHHHHHHHHHTT----TGGGPPPSSEEPGGGTTTT-EE----S-HHHIIIIIIHHH--SS-SSS----S--HHHHHHHHHHHHHHH------TT---EEETTEEE----SHHHHHHHHHHHHHHHT--SS-GGGGTTSSS--HHHHHHHHHHTS-EEEETTEEEE---

Foldseek 3Di:
DLQLQQLVLQLVLDPDCPDPLNVLSVLVSLLVVLLVLLVQLVQVQLVHHDDVVVVDDDPQAADPPCALVVQGAHHHYDDLCSLVRHQLSLLADCDALPDDDDDGHHPLNVLVVVLVVCVVVVGQTDQPPRDFADGRPDTDDHDGGSVSSVVSSVLSNCQRHRDPPDLCVSPPDPDGRRNQSSVCVNVVAHWDADPVGIDRHHD

Sequence (203 aa):
LATIPPYLCGWWSVGDRTSHVARLIRRIIGDEMYHMGVVCNLLVAVGGRPRITDAALAYPGPLPGGVRGEVNVYLSGLNRPFVRDVMMAIEAPEDPLARGVHNSPGIGHFYDGLLRAFRAAAPPLSADGQLSQRIGSDVLEPVTDLDGVERAIEIIKEQGEGTASSPEDAFGDDYPAHYYAFGEIYHGRQLRQEDDGWRFTGA